Protein AF-A0A661ZU51-F1 (afdb_monomer_lite)

Secondary structure (DSSP, 8-state):
-HHHHHHHHHHHHHHHHHHHHHHHHHHHHHHHHHHHHHHHHHHHHHHSS---TTTSHHHHHHHHHHHHHHHHHHHHHHHHHHHHS-TTT-HHHHHHHHHHHHHHHHHHHHHHHIIIIIHHHS---TTS-HHHHSHHHHHHHHHHHHHHHHHHHHHHHHHHHHHHHHHHHHHHHHHHHHHHHHHHHHHHHH-

pLDDT: mean 86.97, std 11.27, range [49.44, 97.12]

Sequence (191 aa):
MKTKKNKAGLLAFELLITINMHWIWRNFIISTLLSIGVFYFIYYSETGLWPVIKDLWLEFLIVAVLVNVGGAFLFFSNLKLNKFIPWNKNMTIRFLSETISGIFIFMFLAIIFVYAYVEQIVPVDENNTFWAEYWDGAVKFVIITVVIIYIYSLVNFSVFSYNQYAYVQIEKLSIEREQVKLQFEALKSQL

Foldseek 3Di:
DVPVVVVVVVVVVVVVVVVVVVVLVVLLVVLQVVLVVLVQVLVCVVPVDGDDCVVCVVVSVVSSVLSSVLSVVLVVQLVVLCVVPNCVPDVPVSLVSSLVVSLVSSVVSVVCCCVVPVQVPDDDPPVDDPCRVCVVSVVVVSVVSSVVSNVVSVVVSVVVVVVVVVVVVVVVVVVVVVVVVVVVVVVVVVD

Structure (mmCIF, N/CA/C/O backbone):
data_AF-A0A661ZU51-F1
#
_entry.id   AF-A0A661ZU51-F1
#
loop_
_atom_site.group_PDB
_atom_site.id
_atom_site.type_symbol
_atom_site.label_atom_id
_atom_site.label_alt_id
_atom_site.label_comp_id
_atom_site.label_asym_id
_atom_site.label_entity_id
_atom_site.label_seq_id
_atom_site.pdbx_PDB_ins_code
_atom_site.Cartn_x
_atom_site.Cartn_y
_atom_site.Cartn_z
_atom_site.occupancy
_atom_site.B_iso_or_equiv
_atom_site.auth_seq_id
_atom_site.auth_comp_id
_atom_site.auth_asym_id
_atom_site.auth_atom_id
_atom_site.pdbx_PDB_model_num
ATOM 1 N N . MET A 1 1 ? -5.859 -28.982 38.933 1.00 51.22 1 MET A N 1
ATOM 2 C CA . MET A 1 1 ? -5.891 -27.523 38.647 1.00 51.22 1 MET A CA 1
ATOM 3 C C . MET A 1 1 ? -4.886 -27.053 37.575 1.00 51.22 1 MET A C 1
ATOM 5 O O . MET A 1 1 ? -5.150 -26.042 36.939 1.00 51.22 1 MET A O 1
ATOM 9 N N . LYS A 1 2 ? -3.787 -27.782 37.289 1.00 49.44 2 LYS A N 1
ATOM 10 C CA . LYS A 1 2 ? -2.787 -27.430 36.246 1.00 49.44 2 LYS A CA 1
ATOM 11 C C . LYS A 1 2 ? -3.249 -27.581 34.779 1.00 49.44 2 LYS A C 1
ATOM 13 O O . LYS A 1 2 ? -2.684 -26.942 33.903 1.00 49.44 2 LYS A O 1
ATOM 18 N N . THR A 1 3 ? -4.288 -28.367 34.493 1.00 52.94 3 THR A N 1
ATOM 19 C CA . THR A 1 3 ? -4.728 -28.686 33.116 1.00 52.94 3 THR A CA 1
ATOM 20 C C . THR A 1 3 ? -5.628 -27.623 32.467 1.00 52.94 3 THR A C 1
ATOM 22 O O . THR A 1 3 ? -5.618 -27.479 31.248 1.00 52.94 3 THR A O 1
ATOM 25 N N . LYS A 1 4 ? -6.362 -26.817 33.252 1.00 49.94 4 LYS A N 1
ATOM 26 C CA . LYS A 1 4 ? -7.249 -25.752 32.727 1.00 49.94 4 LYS A CA 1
ATOM 27 C C . LYS A 1 4 ? -6.485 -24.538 32.178 1.00 49.94 4 LYS A C 1
ATOM 29 O O . LYS A 1 4 ? -6.935 -23.924 31.218 1.00 49.94 4 LYS A O 1
ATOM 34 N N . LYS A 1 5 ? -5.313 -24.222 32.745 1.00 51.06 5 LYS A N 1
ATOM 35 C CA . LYS A 1 5 ? -4.485 -23.073 32.330 1.00 51.06 5 LYS A CA 1
ATOM 36 C C . LYS A 1 5 ? -3.851 -23.279 30.944 1.00 51.06 5 LYS A C 1
ATOM 38 O O . LYS A 1 5 ? -3.678 -22.315 30.211 1.00 51.06 5 LYS A O 1
ATOM 43 N N . ASN A 1 6 ? -3.587 -24.534 30.564 1.00 55.44 6 ASN A N 1
ATOM 44 C CA . ASN A 1 6 ? -2.970 -24.880 29.278 1.00 55.44 6 ASN A CA 1
ATOM 45 C C . ASN A 1 6 ? -3.963 -24.795 28.101 1.00 55.44 6 ASN A C 1
ATOM 47 O O . ASN A 1 6 ? -3.601 -24.349 27.019 1.00 55.44 6 ASN A O 1
ATOM 51 N N . LYS A 1 7 ? -5.243 -25.132 28.326 1.00 57.12 7 LYS A N 1
ATOM 52 C CA . LYS A 1 7 ? -6.304 -24.984 27.310 1.00 57.12 7 LYS A CA 1
ATOM 53 C C . LYS A 1 7 ? -6.638 -23.523 26.996 1.00 57.12 7 LYS A C 1
ATOM 55 O O . LYS A 1 7 ? -6.899 -23.206 25.845 1.00 57.12 7 LYS A O 1
ATOM 60 N N . ALA A 1 8 ? -6.610 -22.640 27.996 1.00 60.53 8 ALA A N 1
ATOM 61 C CA . ALA A 1 8 ? -6.867 -21.213 27.789 1.00 60.53 8 ALA A CA 1
ATOM 62 C C . ALA A 1 8 ? -5.751 -20.528 26.977 1.00 60.53 8 ALA A C 1
ATOM 64 O O . ALA A 1 8 ? -6.043 -19.701 26.121 1.00 60.53 8 ALA A O 1
ATOM 65 N N . GLY A 1 9 ? -4.487 -20.910 27.203 1.00 62.41 9 GLY A N 1
ATOM 66 C CA . GLY A 1 9 ? -3.356 -20.435 26.399 1.00 62.41 9 GLY A CA 1
ATOM 67 C C . GLY A 1 9 ? -3.398 -20.940 24.954 1.00 62.41 9 GLY A C 1
ATOM 68 O O . GLY A 1 9 ? -3.159 -20.162 24.036 1.00 62.41 9 GLY A O 1
ATOM 69 N N . LEU A 1 10 ? -3.774 -22.209 24.750 1.00 66.06 10 LEU A N 1
ATOM 70 C CA . LEU A 1 10 ? -3.924 -22.800 23.417 1.00 66.06 10 LEU A CA 1
ATOM 71 C C . LEU A 1 10 ? -5.049 -22.120 22.617 1.00 66.06 10 LEU A C 1
ATOM 73 O O . LEU A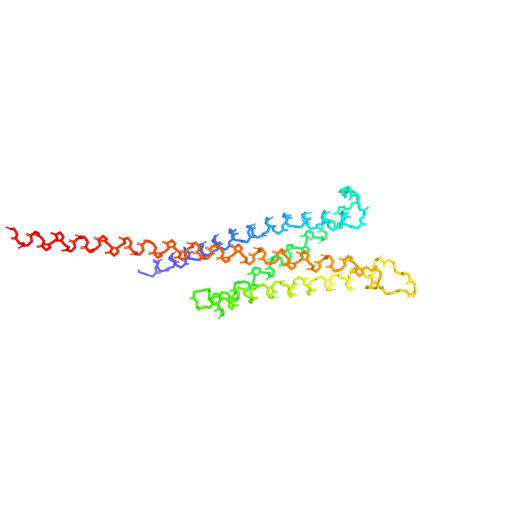 1 10 ? -4.832 -21.709 21.485 1.00 66.06 10 LEU A O 1
ATOM 77 N N . LEU A 1 11 ? -6.213 -21.907 23.243 1.00 66.25 11 LEU A N 1
ATOM 78 C CA . LEU A 1 11 ? -7.346 -21.214 22.620 1.00 66.25 11 LEU A CA 1
ATOM 79 C C . LEU A 1 11 ? -7.032 -19.750 22.294 1.00 66.25 11 LEU A C 1
ATOM 81 O O . LEU A 1 11 ? -7.409 -19.272 21.231 1.00 66.25 11 LEU A O 1
ATOM 85 N N . ALA A 1 12 ? -6.323 -19.036 23.175 1.00 58.16 12 ALA A N 1
ATOM 86 C CA . ALA A 1 12 ? -5.905 -17.659 22.913 1.00 58.16 12 ALA A CA 1
ATOM 87 C C . ALA A 1 12 ? -4.895 -17.568 21.754 1.00 58.16 12 ALA A C 1
ATOM 89 O O . ALA A 1 12 ? -4.939 -16.620 20.973 1.00 58.16 12 ALA A O 1
ATOM 90 N N . PHE A 1 13 ? -4.013 -18.562 21.621 1.00 57.34 13 PHE A N 1
ATOM 91 C CA . PHE A 1 13 ? -3.051 -18.661 20.526 1.00 57.34 13 PHE A CA 1
ATOM 92 C C . PHE A 1 13 ? -3.727 -19.007 19.189 1.00 57.34 13 PHE A C 1
ATOM 94 O O . PHE A 1 13 ? -3.460 -18.350 18.185 1.00 57.34 13 PHE A O 1
ATOM 101 N N . GLU A 1 14 ? -4.664 -19.957 19.176 1.00 50.91 14 GLU A N 1
ATOM 102 C CA . GLU A 1 14 ? -5.466 -20.303 17.992 1.00 50.91 14 GLU A CA 1
ATOM 103 C C . GLU A 1 14 ? -6.356 -19.135 17.524 1.00 50.91 14 GLU A C 1
ATOM 105 O O . GLU A 1 14 ? -6.455 -18.869 16.322 1.00 50.91 14 GLU A O 1
ATOM 110 N N . LEU A 1 15 ? -6.940 -18.373 18.458 1.00 57.06 15 LEU A N 1
ATOM 111 C CA . LEU A 1 15 ? -7.677 -17.135 18.164 1.00 57.06 15 LEU A CA 1
ATOM 112 C C . LEU A 1 15 ? -6.774 -16.039 17.581 1.00 57.06 15 LEU A C 1
ATOM 114 O O . LEU A 1 15 ? -7.148 -15.378 16.615 1.00 57.06 15 LEU A O 1
ATOM 118 N N . LEU A 1 16 ? -5.563 -15.862 18.113 1.00 55.31 16 LEU A N 1
ATOM 119 C CA . LEU A 1 16 ? -4.585 -14.915 17.564 1.00 55.31 16 LEU A CA 1
ATOM 120 C C . LEU A 1 16 ? -4.136 -15.293 16.144 1.00 55.31 16 LEU A C 1
ATOM 122 O O . LEU A 1 16 ? -3.978 -14.411 15.298 1.00 55.31 16 LEU A O 1
ATOM 126 N N . ILE A 1 17 ? -3.957 -16.588 15.869 1.00 59.28 17 ILE A N 1
ATOM 127 C CA . ILE A 1 17 ? -3.578 -17.089 14.540 1.00 59.28 17 ILE A CA 1
ATOM 128 C C . ILE A 1 17 ? -4.708 -16.873 13.534 1.00 59.28 17 ILE A C 1
ATOM 130 O O . ILE A 1 17 ? -4.470 -16.339 12.454 1.00 59.28 17 ILE A O 1
ATOM 134 N N . THR A 1 18 ? -5.938 -17.249 13.881 1.00 60.19 18 THR A N 1
ATOM 135 C CA . THR A 1 18 ? -7.095 -17.125 12.978 1.00 60.19 18 THR A CA 1
ATOM 136 C C . THR A 1 18 ? -7.421 -15.670 12.647 1.00 60.19 18 THR A C 1
ATOM 138 O O . THR A 1 18 ? -7.660 -15.351 11.480 1.00 60.19 18 THR A O 1
ATOM 141 N N . ILE A 1 19 ? -7.336 -14.766 13.631 1.00 61.41 19 ILE A N 1
ATOM 142 C CA . ILE A 1 19 ? -7.516 -13.327 13.405 1.00 61.41 19 ILE A CA 1
ATOM 143 C C . ILE A 1 19 ? -6.419 -12.798 12.475 1.00 61.41 19 ILE A C 1
ATOM 145 O O . ILE A 1 19 ? -6.738 -12.158 11.477 1.00 61.41 19 ILE A O 1
ATOM 149 N N . ASN A 1 20 ? -5.142 -13.111 12.715 1.00 64.44 20 ASN A N 1
ATOM 150 C CA . ASN A 1 20 ? -4.063 -12.656 11.829 1.00 64.44 20 ASN A CA 1
ATOM 151 C C . ASN A 1 20 ? -4.169 -13.235 10.412 1.00 64.44 20 ASN A C 1
ATOM 153 O O . ASN A 1 20 ? -3.894 -12.530 9.440 1.00 64.44 20 ASN A O 1
ATOM 157 N N . MET A 1 21 ? -4.605 -14.488 10.273 1.00 71.06 21 MET A N 1
ATOM 158 C CA . MET A 1 21 ? -4.686 -15.152 8.975 1.00 71.06 21 MET A CA 1
ATOM 159 C C . MET A 1 21 ? -5.733 -14.500 8.064 1.00 71.06 21 MET A C 1
ATOM 161 O O . MET A 1 21 ? -5.456 -14.280 6.887 1.00 71.06 21 MET A O 1
ATOM 165 N N . HIS A 1 22 ? -6.889 -14.092 8.598 1.00 75.69 22 HIS A N 1
ATOM 166 C CA . HIS A 1 22 ? -7.898 -13.371 7.813 1.00 75.69 22 HIS A CA 1
ATOM 167 C C . HIS A 1 22 ? -7.375 -12.029 7.265 1.00 75.69 22 HIS A C 1
ATOM 169 O O . HIS A 1 22 ? -7.629 -11.688 6.108 1.00 75.69 22 HIS A O 1
ATOM 175 N N . TRP A 1 23 ? -6.599 -11.283 8.059 1.00 73.75 23 TRP A N 1
ATOM 176 C CA . TRP A 1 23 ? -6.020 -10.003 7.629 1.00 73.75 23 TRP A CA 1
ATOM 177 C C . TRP A 1 23 ? -4.938 -10.173 6.558 1.00 73.75 23 TRP A C 1
ATOM 179 O O . TRP A 1 23 ? -4.888 -9.379 5.618 1.00 73.75 23 TRP A O 1
ATOM 189 N N . ILE A 1 24 ? -4.121 -11.226 6.654 1.00 79.06 24 ILE A N 1
ATOM 190 C CA . ILE A 1 24 ? -3.111 -11.557 5.638 1.00 79.06 24 ILE A CA 1
ATOM 191 C C . ILE A 1 24 ? -3.785 -11.893 4.304 1.00 79.06 24 ILE A C 1
ATOM 193 O O . ILE A 1 24 ? -3.432 -11.308 3.281 1.00 79.06 24 ILE A O 1
ATOM 197 N N . TRP A 1 25 ? -4.798 -12.768 4.311 1.00 82.50 25 TRP A N 1
ATOM 198 C CA . TRP A 1 25 ? -5.539 -13.128 3.097 1.00 82.50 25 TRP A CA 1
ATOM 199 C C . TRP A 1 25 ? -6.225 -11.924 2.457 1.00 82.50 25 TRP A C 1
ATOM 201 O O . TRP A 1 25 ? -6.157 -11.750 1.241 1.00 82.50 25 TRP A O 1
ATOM 211 N N . ARG A 1 26 ? -6.835 -11.050 3.265 1.00 83.12 26 ARG A N 1
ATOM 212 C CA . ARG A 1 26 ? -7.459 -9.827 2.754 1.00 83.12 26 ARG A CA 1
ATOM 213 C C . ARG A 1 26 ? -6.438 -8.918 2.067 1.00 83.12 26 ARG A C 1
ATOM 215 O O . ARG A 1 26 ? -6.704 -8.434 0.971 1.00 83.12 26 ARG A O 1
ATOM 222 N N . ASN A 1 27 ? -5.268 -8.720 2.675 1.00 85.88 27 ASN A N 1
ATOM 223 C CA . ASN A 1 27 ? -4.203 -7.905 2.086 1.00 85.88 27 ASN A CA 1
ATOM 224 C C . ASN A 1 27 ? -3.648 -8.517 0.799 1.00 85.88 27 ASN A C 1
ATOM 226 O O . ASN A 1 27 ? -3.411 -7.781 -0.154 1.00 85.88 27 ASN A O 1
ATOM 230 N N . PHE A 1 28 ? -3.484 -9.838 0.746 1.00 88.62 28 PHE A N 1
ATOM 231 C CA . PHE A 1 28 ? -3.033 -10.539 -0.456 1.00 88.62 28 PHE A CA 1
ATOM 232 C C . PHE A 1 28 ? -4.018 -10.373 -1.624 1.00 88.62 28 PHE A C 1
ATOM 234 O O . PHE A 1 28 ? -3.623 -10.027 -2.736 1.00 88.62 28 PHE A O 1
ATOM 241 N N . ILE A 1 29 ? -5.321 -10.532 -1.365 1.00 89.75 29 ILE A N 1
ATOM 242 C CA . ILE A 1 29 ? -6.367 -10.347 -2.383 1.00 89.75 29 ILE A CA 1
ATOM 243 C C . ILE A 1 29 ? -6.387 -8.897 -2.884 1.00 89.75 29 ILE A C 1
ATOM 245 O O . ILE A 1 29 ? -6.375 -8.668 -4.092 1.00 89.75 29 ILE A O 1
ATOM 249 N N . ILE A 1 30 ? -6.371 -7.916 -1.974 1.00 88.44 30 ILE A N 1
ATOM 250 C CA . ILE A 1 30 ? -6.369 -6.490 -2.337 1.00 88.44 30 ILE A CA 1
ATOM 251 C C . ILE A 1 30 ? -5.113 -6.134 -3.140 1.00 88.44 30 ILE A C 1
ATOM 253 O O . ILE A 1 30 ? -5.216 -5.476 -4.170 1.00 88.44 30 ILE A O 1
ATOM 257 N N . SER A 1 31 ? -3.938 -6.596 -2.707 1.00 91.50 31 SER A N 1
ATOM 258 C CA . SER A 1 31 ? -2.666 -6.331 -3.396 1.00 91.50 31 SER A CA 1
ATOM 259 C C . SER A 1 31 ? -2.655 -6.949 -4.792 1.00 91.50 31 SER A C 1
ATOM 261 O O . SER A 1 31 ? -2.222 -6.314 -5.748 1.00 91.50 31 SER A O 1
ATOM 263 N N . THR A 1 32 ? -3.211 -8.151 -4.941 1.00 92.81 32 THR A N 1
ATOM 264 C CA . THR A 1 32 ? -3.344 -8.801 -6.248 1.00 92.81 32 THR A CA 1
ATOM 265 C C . THR A 1 32 ? -4.288 -8.024 -7.170 1.00 92.81 32 THR A C 1
ATOM 267 O O . THR A 1 32 ? -3.937 -7.764 -8.318 1.00 92.81 32 THR A O 1
ATOM 270 N N . LEU A 1 33 ? -5.444 -7.569 -6.678 1.00 92.88 33 LEU A N 1
ATOM 271 C CA . LEU A 1 33 ? -6.354 -6.720 -7.461 1.00 92.88 33 LEU A CA 1
ATOM 272 C C . LEU A 1 33 ? -5.709 -5.386 -7.861 1.00 92.88 33 LEU A C 1
ATOM 274 O O . LEU A 1 33 ? -5.845 -4.953 -9.004 1.00 92.88 33 LEU A O 1
ATOM 278 N N . LEU A 1 34 ? -4.963 -4.759 -6.947 1.00 91.19 34 LEU A N 1
ATOM 279 C CA . LEU A 1 34 ? -4.212 -3.540 -7.240 1.00 91.19 34 LEU A CA 1
ATOM 280 C C . LEU A 1 34 ? -3.129 -3.783 -8.289 1.00 91.19 34 LEU A C 1
ATOM 282 O O . LEU A 1 34 ? -2.948 -2.940 -9.159 1.00 91.19 34 LEU A O 1
ATOM 286 N N . SER A 1 35 ? -2.454 -4.934 -8.256 1.00 92.62 35 SER A N 1
ATOM 287 C CA . SER A 1 35 ? -1.428 -5.268 -9.248 1.00 92.62 35 SER A CA 1
ATOM 288 C C . SER A 1 35 ? -1.988 -5.306 -10.671 1.00 92.62 35 SER A C 1
ATOM 290 O O . SER A 1 35 ? -1.379 -4.745 -11.578 1.00 92.62 35 SER A O 1
ATOM 292 N N . ILE A 1 36 ? -3.197 -5.854 -10.848 1.00 92.94 36 ILE A N 1
ATOM 293 C CA . ILE A 1 36 ? -3.919 -5.832 -12.124 1.00 92.94 36 ILE A CA 1
ATOM 294 C C . ILE A 1 36 ? -4.202 -4.389 -12.543 1.00 92.94 36 ILE A C 1
ATOM 296 O O . ILE A 1 36 ? -3.862 -4.002 -13.657 1.00 92.94 36 ILE A O 1
ATOM 300 N N . GLY A 1 37 ? -4.769 -3.574 -11.648 1.00 91.62 37 GLY A N 1
ATOM 301 C CA . GLY A 1 37 ? -5.079 -2.175 -11.949 1.00 91.62 37 GLY A CA 1
ATOM 302 C C . GLY A 1 37 ? -3.846 -1.358 -12.344 1.00 91.62 37 GLY A C 1
ATOM 303 O O . GLY A 1 37 ? -3.871 -0.662 -13.355 1.00 91.62 37 GLY A O 1
ATOM 304 N N . VAL A 1 38 ? -2.756 -1.481 -11.584 1.00 90.50 38 VAL A N 1
ATOM 305 C CA . VAL A 1 38 ? -1.495 -0.766 -11.830 1.00 90.50 38 VAL A CA 1
ATOM 306 C C . VAL A 1 38 ? -0.861 -1.204 -13.147 1.00 90.50 38 VAL A C 1
ATOM 308 O O . VAL A 1 38 ? -0.477 -0.348 -13.939 1.00 90.50 38 VAL A O 1
ATOM 311 N N . PHE A 1 39 ? -0.791 -2.513 -13.409 1.00 92.50 39 PHE A N 1
ATOM 312 C CA . PHE A 1 39 ? -0.220 -3.043 -14.648 1.00 92.50 39 PHE A CA 1
ATOM 313 C C . PHE A 1 39 ? -0.964 -2.518 -15.879 1.00 92.50 39 PHE A C 1
ATOM 315 O O . PHE A 1 39 ? -0.350 -1.962 -16.787 1.00 92.50 39 PHE A O 1
ATOM 322 N N . TYR A 1 40 ? -2.294 -2.634 -15.880 1.00 92.44 40 TYR A N 1
ATOM 323 C CA . TYR A 1 40 ? -3.122 -2.162 -16.988 1.00 92.44 40 TYR A CA 1
ATOM 324 C C . TYR A 1 40 ? -3.025 -0.649 -17.174 1.00 92.44 40 TYR A C 1
ATOM 326 O O . TYR A 1 40 ? -2.906 -0.183 -18.304 1.00 92.44 40 TYR A O 1
ATOM 334 N N . PHE A 1 41 ? -3.055 0.113 -16.078 1.00 91.19 41 PHE A N 1
ATOM 335 C CA . PHE A 1 41 ? -2.977 1.568 -16.134 1.00 91.19 41 PHE A CA 1
ATOM 336 C C . PHE A 1 41 ? -1.654 2.045 -16.735 1.00 91.19 41 PHE A C 1
ATOM 338 O O . PHE A 1 41 ? -1.667 2.857 -17.656 1.00 91.19 41 PHE A O 1
ATOM 345 N N . ILE A 1 42 ? -0.524 1.529 -16.245 1.00 89.25 42 ILE A N 1
ATOM 346 C CA . ILE A 1 42 ? 0.799 1.946 -16.724 1.00 89.25 42 ILE A CA 1
ATOM 347 C C . ILE A 1 42 ? 0.990 1.526 -18.179 1.00 89.25 42 ILE A C 1
ATOM 349 O O . ILE A 1 42 ? 1.371 2.353 -19.000 1.00 89.25 42 ILE A O 1
ATOM 353 N N . TYR A 1 43 ? 0.656 0.279 -18.525 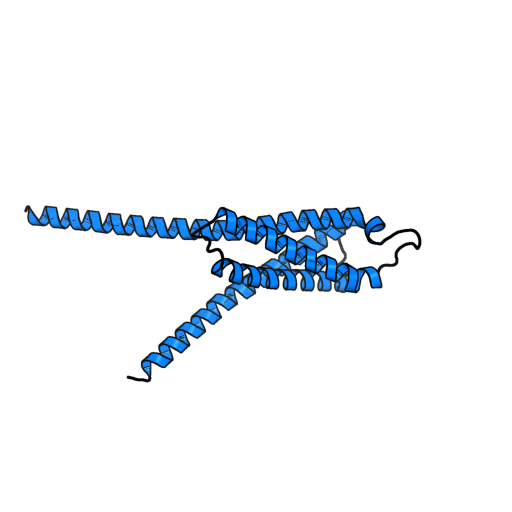1.00 90.94 43 TYR A N 1
ATOM 354 C CA . TYR A 1 43 ? 0.816 -0.208 -19.893 1.00 90.94 43 TYR A CA 1
ATOM 355 C C . TYR A 1 43 ? 0.001 0.614 -20.898 1.00 90.94 43 TYR A C 1
ATOM 357 O O . TYR A 1 43 ? 0.524 1.045 -21.928 1.00 90.94 43 TYR A O 1
ATOM 365 N N . TYR A 1 44 ? -1.270 0.875 -20.583 1.00 90.88 44 TYR A N 1
ATOM 366 C CA . TYR A 1 44 ? -2.140 1.689 -21.428 1.00 90.88 44 TYR A CA 1
ATOM 367 C C . TYR A 1 44 ? -1.654 3.140 -21.512 1.00 90.88 44 TYR A C 1
ATOM 369 O O . TYR A 1 44 ? -1.715 3.752 -22.574 1.00 90.88 44 TYR A O 1
ATOM 377 N N . SER A 1 45 ? -1.138 3.688 -20.409 1.00 88.88 45 SER A N 1
ATOM 378 C CA . SER A 1 45 ? -0.632 5.059 -20.361 1.00 88.88 45 SER A CA 1
ATOM 379 C C . SER A 1 45 ? 0.639 5.287 -21.186 1.00 88.88 45 SER A C 1
ATOM 381 O O . SER A 1 45 ? 0.905 6.438 -21.534 1.00 88.88 45 SER A O 1
ATOM 383 N N . GLU A 1 46 ? 1.430 4.247 -21.451 1.00 86.12 46 GLU A N 1
ATOM 384 C CA . GLU A 1 46 ? 2.653 4.339 -22.262 1.00 86.12 46 GLU A CA 1
ATOM 385 C C . GLU A 1 46 ? 2.405 3.964 -23.726 1.00 86.12 46 GLU A C 1
ATOM 387 O O . GLU A 1 46 ? 2.896 4.623 -24.637 1.00 86.12 46 GLU A O 1
ATOM 392 N N . THR A 1 47 ? 1.611 2.920 -23.976 1.00 87.69 47 THR A N 1
ATOM 393 C CA . THR A 1 47 ? 1.426 2.378 -25.335 1.00 87.69 47 THR A CA 1
ATOM 394 C C . THR A 1 47 ? 0.169 2.887 -26.039 1.00 87.69 47 THR A C 1
ATOM 396 O O . THR A 1 47 ? 0.044 2.743 -27.254 1.00 87.69 47 THR A O 1
ATOM 399 N N . GLY A 1 48 ? -0.798 3.434 -25.295 1.00 89.06 48 GLY A N 1
ATOM 400 C CA . GLY A 1 48 ? -2.135 3.758 -25.802 1.00 89.06 48 GLY A CA 1
ATOM 401 C C . GLY A 1 48 ? -2.987 2.532 -26.163 1.00 89.06 48 GLY A C 1
ATOM 402 O O . GLY A 1 48 ? -4.093 2.687 -26.682 1.00 89.06 48 GLY A O 1
ATOM 403 N N . LEU A 1 49 ? -2.493 1.316 -25.904 1.00 91.25 49 LEU A N 1
ATOM 404 C CA . LEU A 1 49 ? -3.137 0.051 -26.249 1.00 91.25 49 LEU A CA 1
ATOM 405 C C . LEU A 1 49 ? -3.412 -0.782 -24.996 1.00 91.25 49 LEU A C 1
ATOM 407 O O . LEU A 1 49 ? -2.766 -0.646 -23.958 1.00 91.25 49 LEU A O 1
ATOM 411 N N . TRP A 1 50 ? -4.399 -1.671 -25.091 1.00 88.38 50 TRP A N 1
ATOM 412 C CA . TRP A 1 50 ? -4.688 -2.621 -24.020 1.00 88.38 50 TRP A CA 1
ATOM 413 C C . TRP A 1 50 ? -3.678 -3.777 -24.044 1.00 88.38 50 TRP A C 1
ATOM 415 O O . TRP A 1 50 ? -3.405 -4.308 -25.124 1.00 88.38 50 TRP A O 1
ATOM 425 N N . PRO A 1 51 ? -3.149 -4.209 -22.884 1.00 88.56 51 PRO A N 1
ATOM 426 C CA . PRO A 1 51 ? -2.176 -5.291 -22.838 1.00 88.56 51 PRO A CA 1
ATOM 427 C C . PRO A 1 51 ? -2.819 -6.625 -23.228 1.00 88.56 51 PRO A C 1
ATOM 429 O O . PRO A 1 51 ? -3.829 -7.046 -22.657 1.00 88.56 51 PRO A O 1
ATOM 432 N N . VAL A 1 52 ? -2.195 -7.336 -24.167 1.00 90.00 52 VAL A N 1
ATOM 433 C CA . VAL A 1 52 ? -2.557 -8.717 -24.496 1.00 90.00 52 VAL A CA 1
ATOM 434 C C . VAL A 1 52 ? -1.810 -9.643 -23.537 1.00 90.00 52 VAL A C 1
ATOM 436 O O . VAL A 1 52 ? -0.621 -9.894 -23.693 1.00 90.00 52 VAL A O 1
ATOM 439 N N . ILE A 1 53 ? -2.515 -10.168 -22.527 1.00 81.62 53 ILE A N 1
ATOM 440 C CA . ILE A 1 53 ? -1.913 -10.949 -21.422 1.00 81.62 53 ILE A CA 1
ATOM 441 C C . ILE A 1 53 ? -1.069 -12.134 -21.916 1.00 81.62 53 ILE A C 1
ATOM 443 O O . ILE A 1 53 ? -0.099 -12.502 -21.262 1.00 81.62 53 ILE A O 1
ATOM 447 N N . LYS A 1 54 ? -1.421 -12.740 -23.058 1.00 85.50 54 LYS A N 1
ATOM 448 C CA . LYS A 1 54 ? -0.676 -13.883 -23.611 1.00 85.50 54 LYS A CA 1
ATOM 449 C C . LYS A 1 54 ? 0.781 -13.543 -23.914 1.00 85.50 54 LYS A C 1
ATOM 451 O O . LYS A 1 54 ? 1.642 -14.387 -23.685 1.00 85.50 54 LYS A O 1
ATOM 456 N N . ASP A 1 55 ? 1.030 -12.326 -24.378 1.00 88.06 55 ASP A N 1
ATOM 457 C CA . ASP A 1 55 ? 2.356 -11.893 -24.808 1.00 88.06 55 ASP A CA 1
ATOM 458 C C . ASP A 1 55 ? 3.158 -11.306 -23.639 1.00 88.06 55 ASP A C 1
ATOM 460 O O . ASP A 1 55 ? 4.381 -11.309 -23.679 1.00 88.06 55 ASP A O 1
ATOM 464 N N . LEU A 1 56 ? 2.467 -10.865 -22.577 1.00 88.75 56 LEU A N 1
ATOM 465 C CA . LEU A 1 56 ? 3.036 -10.120 -21.445 1.00 88.75 56 LEU A CA 1
ATOM 466 C C . LEU A 1 56 ? 2.841 -10.819 -20.085 1.00 88.75 56 LEU A C 1
ATOM 468 O O . LEU A 1 56 ? 2.708 -10.181 -19.033 1.00 88.75 56 LEU A O 1
ATOM 472 N N . TRP A 1 57 ? 2.705 -12.147 -20.091 1.00 91.00 57 TRP A N 1
ATOM 473 C CA . TRP A 1 57 ? 2.347 -12.901 -18.886 1.00 91.00 57 TRP A CA 1
ATOM 474 C C . TRP A 1 57 ? 3.446 -12.844 -17.815 1.00 91.00 57 TRP A C 1
ATOM 476 O O . TRP A 1 57 ? 3.141 -12.882 -16.621 1.00 91.00 57 TRP A O 1
ATOM 486 N N . LEU A 1 58 ? 4.711 -12.751 -18.234 1.00 89.94 58 LEU A N 1
ATOM 487 C CA . LEU A 1 58 ? 5.867 -12.757 -17.344 1.00 89.94 58 LEU A CA 1
ATOM 488 C C . LEU A 1 58 ? 6.004 -11.402 -16.639 1.00 89.94 58 LEU A C 1
ATOM 490 O O . LEU A 1 58 ? 6.165 -11.357 -15.421 1.00 89.94 58 LEU A O 1
ATOM 494 N N . GLU A 1 59 ? 5.848 -10.304 -17.373 1.00 88.88 59 GLU A N 1
ATOM 495 C CA . GLU A 1 59 ? 5.829 -8.932 -16.862 1.00 88.88 59 GLU A CA 1
ATOM 496 C C . GLU A 1 59 ? 4.684 -8.749 -15.868 1.00 88.88 59 GLU A C 1
ATOM 498 O O . GLU A 1 59 ? 4.882 -8.227 -14.768 1.00 88.88 59 GLU A O 1
ATOM 503 N N . PHE A 1 60 ? 3.496 -9.249 -16.217 1.00 91.12 60 PHE A N 1
ATOM 504 C CA . PHE A 1 60 ? 2.350 -9.244 -15.318 1.00 91.12 60 PHE A CA 1
ATOM 505 C C . PHE A 1 60 ? 2.636 -10.020 -14.024 1.00 91.12 60 PHE A C 1
ATOM 507 O O . PHE A 1 60 ? 2.349 -9.526 -12.931 1.00 91.12 60 PHE A O 1
ATOM 514 N N . LEU A 1 61 ? 3.235 -11.213 -14.123 1.00 92.69 61 LEU A N 1
ATOM 515 C CA . LEU A 1 61 ? 3.586 -12.029 -12.959 1.00 92.69 61 LEU A CA 1
ATOM 516 C C . LEU A 1 61 ? 4.592 -11.309 -12.056 1.00 92.69 61 LEU A C 1
ATOM 518 O O . LEU A 1 61 ? 4.411 -11.290 -10.838 1.00 92.69 61 LEU A O 1
ATOM 522 N N . ILE A 1 62 ? 5.615 -10.678 -12.634 1.00 91.19 62 ILE A N 1
ATOM 523 C CA . ILE A 1 62 ? 6.604 -9.900 -11.883 1.00 91.19 62 ILE A CA 1
ATOM 524 C C . ILE A 1 62 ? 5.930 -8.754 -11.123 1.00 91.19 62 ILE A C 1
ATOM 526 O O . ILE A 1 62 ? 6.157 -8.604 -9.921 1.00 91.19 62 ILE A O 1
ATOM 530 N N . VAL A 1 63 ? 5.061 -7.981 -11.783 1.00 91.56 63 VAL A N 1
ATOM 531 C CA . VAL A 1 63 ? 4.323 -6.887 -11.132 1.00 91.56 63 VAL A CA 1
ATOM 532 C C . VAL A 1 63 ? 3.428 -7.420 -10.015 1.00 91.56 63 VAL A C 1
ATOM 534 O O . VAL A 1 63 ? 3.421 -6.866 -8.914 1.00 91.56 63 VAL A O 1
ATOM 537 N N . ALA A 1 64 ? 2.725 -8.530 -10.244 1.00 93.62 64 ALA A N 1
ATOM 538 C CA . ALA A 1 64 ? 1.896 -9.166 -9.227 1.00 93.62 64 ALA A CA 1
ATOM 539 C C . ALA A 1 64 ? 2.712 -9.593 -7.997 1.00 93.62 64 ALA A C 1
ATOM 541 O O . ALA A 1 64 ? 2.288 -9.350 -6.863 1.00 93.62 64 ALA A O 1
ATOM 542 N N . VAL A 1 65 ? 3.894 -10.181 -8.197 1.00 93.69 65 VAL A N 1
ATOM 543 C CA . VAL A 1 65 ? 4.797 -10.562 -7.102 1.00 93.69 65 VAL A CA 1
ATOM 544 C C . VAL A 1 65 ? 5.301 -9.326 -6.359 1.00 93.69 65 VAL A C 1
ATOM 546 O O . VAL A 1 65 ? 5.193 -9.281 -5.135 1.00 93.69 65 VAL A O 1
ATOM 549 N N . LEU A 1 66 ? 5.784 -8.301 -7.065 1.00 92.88 66 LEU A N 1
ATOM 550 C CA . LEU A 1 66 ? 6.304 -7.072 -6.453 1.00 92.88 66 LEU A CA 1
ATOM 551 C C . LEU A 1 66 ? 5.255 -6.358 -5.602 1.00 92.88 66 LEU A C 1
ATOM 553 O O . LEU A 1 66 ? 5.536 -5.981 -4.464 1.00 92.88 66 LEU A O 1
ATOM 557 N N . VAL A 1 67 ? 4.035 -6.208 -6.120 1.00 94.38 67 VAL A N 1
ATOM 558 C CA . VAL A 1 67 ? 2.947 -5.543 -5.395 1.00 94.38 67 VAL A CA 1
ATOM 559 C C . VAL A 1 67 ? 2.534 -6.355 -4.168 1.00 94.38 67 VAL A C 1
ATOM 561 O O . VAL A 1 67 ? 2.305 -5.774 -3.109 1.00 94.38 67 VAL A O 1
ATOM 564 N N . ASN A 1 68 ? 2.497 -7.688 -4.252 1.00 94.75 68 ASN A N 1
ATOM 565 C CA . ASN A 1 68 ? 2.206 -8.535 -3.092 1.00 94.75 68 ASN A CA 1
ATOM 566 C C . ASN A 1 68 ? 3.319 -8.497 -2.035 1.00 94.75 68 ASN A C 1
ATOM 568 O O . ASN A 1 68 ? 3.026 -8.427 -0.841 1.00 94.75 68 ASN A O 1
ATOM 572 N N . VAL A 1 69 ? 4.588 -8.486 -2.451 1.00 94.75 69 VAL A N 1
ATOM 573 C CA . VAL A 1 69 ? 5.732 -8.304 -1.547 1.00 94.75 69 VAL A CA 1
ATOM 574 C C . VAL A 1 69 ? 5.650 -6.936 -0.862 1.00 94.75 69 VAL A C 1
ATOM 576 O O . VAL A 1 69 ? 5.753 -6.857 0.363 1.00 94.75 69 VAL A O 1
ATOM 579 N N . GLY A 1 70 ? 5.372 -5.869 -1.616 1.00 94.25 70 GLY A N 1
ATOM 580 C CA . GLY A 1 70 ? 5.139 -4.529 -1.073 1.00 94.25 70 GLY A CA 1
ATOM 581 C C . GLY A 1 70 ? 3.962 -4.475 -0.098 1.00 94.25 70 GLY A C 1
ATOM 582 O O . GLY A 1 70 ? 4.086 -3.913 0.991 1.00 94.25 70 GLY A O 1
ATOM 583 N N . GLY A 1 71 ? 2.849 -5.134 -0.427 1.00 93.38 71 GLY A N 1
ATOM 584 C CA . GLY A 1 71 ? 1.683 -5.276 0.446 1.00 93.38 71 GLY A CA 1
ATOM 585 C C . GLY A 1 71 ? 1.995 -6.020 1.749 1.00 93.38 71 GLY A C 1
ATOM 586 O O . GLY A 1 71 ? 1.550 -5.612 2.825 1.00 93.38 71 GLY A O 1
ATOM 587 N N . ALA A 1 72 ? 2.823 -7.065 1.692 1.00 92.69 72 ALA A N 1
ATOM 588 C CA . ALA A 1 72 ? 3.294 -7.768 2.882 1.00 92.69 72 ALA A CA 1
ATOM 589 C C . ALA A 1 72 ? 4.176 -6.863 3.759 1.00 92.69 72 ALA A C 1
ATOM 591 O O . ALA A 1 72 ? 3.959 -6.775 4.971 1.00 92.69 72 ALA A O 1
ATOM 592 N N . PHE A 1 73 ? 5.127 -6.132 3.167 1.00 94.25 73 PHE A N 1
ATOM 593 C CA . PHE A 1 73 ? 5.947 -5.163 3.902 1.00 94.25 73 PHE A CA 1
ATOM 594 C C . PHE A 1 73 ? 5.107 -4.054 4.540 1.00 94.25 73 PHE A C 1
ATOM 596 O O . PHE A 1 73 ? 5.331 -3.719 5.706 1.00 94.25 73 PHE A O 1
ATOM 603 N N . LEU A 1 74 ? 4.104 -3.533 3.828 1.00 92.38 74 LEU A N 1
ATOM 604 C CA . LEU A 1 74 ? 3.130 -2.586 4.373 1.00 92.38 74 LEU A CA 1
ATOM 605 C C . LEU A 1 74 ? 2.396 -3.151 5.584 1.00 92.38 74 LEU A C 1
ATOM 607 O O . LEU A 1 74 ? 2.275 -2.468 6.601 1.00 92.38 74 LEU A O 1
ATOM 611 N N . PHE A 1 75 ? 1.926 -4.395 5.502 1.00 90.62 75 PHE A N 1
ATOM 612 C CA . PHE A 1 75 ? 1.246 -5.050 6.613 1.00 90.62 75 PHE A CA 1
ATOM 613 C C . PHE A 1 75 ? 2.149 -5.145 7.848 1.00 90.62 75 PHE A C 1
ATOM 615 O O . PHE A 1 75 ? 1.756 -4.726 8.940 1.00 90.62 75 PHE A O 1
ATOM 622 N N . PHE A 1 76 ? 3.386 -5.620 7.685 1.00 90.81 76 PHE A N 1
ATOM 623 C CA . PHE A 1 76 ? 4.343 -5.689 8.791 1.00 90.81 76 PHE A CA 1
ATOM 624 C C . PHE A 1 76 ? 4.718 -4.306 9.335 1.00 90.81 76 PHE A C 1
ATOM 626 O O . PHE A 1 76 ? 4.867 -4.145 10.550 1.00 90.81 76 PHE A O 1
ATOM 633 N N . SER A 1 77 ? 4.841 -3.300 8.465 1.00 92.62 77 SER A N 1
ATOM 634 C CA . SER A 1 77 ? 5.046 -1.906 8.866 1.00 92.62 77 SER A CA 1
ATOM 635 C C . SER A 1 77 ? 3.878 -1.411 9.720 1.00 92.62 77 SER A C 1
ATOM 637 O O . SER A 1 77 ? 4.091 -0.888 10.811 1.00 92.62 77 SER A O 1
ATOM 639 N N . ASN A 1 78 ? 2.638 -1.674 9.300 1.00 90.19 78 ASN A N 1
ATOM 640 C CA . ASN A 1 78 ? 1.437 -1.276 10.028 1.00 90.19 78 ASN A CA 1
ATOM 641 C C . ASN A 1 78 ? 1.364 -1.934 11.417 1.00 90.19 78 ASN A C 1
ATOM 643 O O . ASN A 1 78 ? 1.092 -1.252 12.404 1.00 90.19 78 ASN A O 1
ATOM 647 N N . LEU A 1 79 ? 1.700 -3.227 11.529 1.00 88.75 79 LEU A N 1
ATOM 648 C CA . LEU A 1 79 ? 1.792 -3.916 12.822 1.00 88.75 79 LEU A CA 1
ATOM 649 C C . LEU A 1 79 ? 2.813 -3.256 13.759 1.00 88.75 79 LEU A C 1
ATOM 651 O O . LEU A 1 79 ? 2.526 -3.050 14.941 1.00 88.75 79 LEU A O 1
ATOM 655 N N . LYS A 1 80 ? 3.991 -2.886 13.240 1.00 91.81 80 LYS A N 1
ATOM 656 C CA . LYS A 1 80 ? 5.004 -2.153 14.015 1.00 91.81 80 LYS A CA 1
ATOM 657 C C . LYS A 1 80 ? 4.490 -0.771 14.416 1.00 91.81 80 LYS A C 1
ATOM 659 O O . LYS A 1 80 ? 4.570 -0.414 15.591 1.00 91.81 80 LYS A O 1
ATOM 664 N N . LEU A 1 81 ? 3.915 -0.019 13.480 1.00 89.88 81 LEU A N 1
ATOM 665 C CA . LEU A 1 81 ? 3.368 1.311 13.737 1.00 89.88 81 LEU A CA 1
ATOM 666 C C . LEU A 1 81 ? 2.238 1.279 14.770 1.00 89.88 81 LEU A C 1
ATOM 668 O O . LEU A 1 81 ? 2.200 2.153 15.623 1.00 89.88 81 LEU A O 1
ATOM 672 N N . ASN A 1 82 ? 1.384 0.254 14.788 1.00 88.12 82 ASN A N 1
ATOM 673 C CA . ASN A 1 82 ? 0.343 0.110 15.814 1.00 88.12 82 ASN A CA 1
ATOM 674 C C . ASN A 1 82 ? 0.918 -0.046 17.229 1.00 88.12 82 ASN A C 1
ATOM 676 O O . ASN A 1 82 ? 0.280 0.373 18.194 1.00 88.12 82 ASN A O 1
ATOM 680 N N . LYS A 1 83 ? 2.125 -0.612 17.365 1.00 87.81 83 LYS A N 1
ATOM 681 C CA . LYS A 1 83 ? 2.823 -0.723 18.652 1.00 87.81 83 LYS A CA 1
ATOM 682 C C . LYS A 1 83 ? 3.478 0.596 19.073 1.00 87.81 83 LYS A C 1
ATOM 684 O O . LYS A 1 83 ? 3.436 0.934 20.253 1.00 87.81 83 LYS A O 1
ATOM 689 N N . PHE A 1 84 ? 4.091 1.323 18.135 1.00 90.38 84 PHE A N 1
ATOM 690 C CA . PHE A 1 84 ? 4.833 2.559 18.430 1.00 90.38 84 PHE A CA 1
ATOM 691 C C . PHE A 1 84 ? 3.946 3.806 18.493 1.00 90.38 84 PHE A C 1
ATOM 693 O O . PHE A 1 84 ? 4.123 4.649 19.368 1.00 90.38 84 PHE A O 1
ATOM 700 N N . ILE A 1 85 ? 2.987 3.920 17.577 1.00 90.38 85 ILE A N 1
ATOM 701 C CA . ILE A 1 85 ? 2.099 5.070 17.412 1.00 90.38 85 ILE A CA 1
ATOM 702 C C . ILE A 1 85 ? 0.654 4.547 17.327 1.00 90.38 85 ILE A C 1
ATOM 704 O O . ILE A 1 85 ? 0.092 4.392 16.245 1.00 90.38 85 ILE A O 1
ATOM 708 N N . PRO A 1 86 ? 0.019 4.226 18.463 1.00 89.06 86 PRO A N 1
ATOM 709 C CA . PRO A 1 86 ? -1.363 3.769 18.464 1.00 89.06 86 PRO A CA 1
ATOM 710 C C . PRO A 1 86 ? -2.318 4.840 17.916 1.00 89.06 86 PRO A C 1
ATOM 712 O O . PRO A 1 86 ? -2.202 6.023 18.249 1.00 89.06 86 PRO A O 1
ATOM 715 N N . TRP A 1 87 ? -3.308 4.413 17.129 1.00 87.88 87 TRP A N 1
ATOM 716 C CA . TRP A 1 87 ? -4.309 5.297 16.519 1.00 87.88 87 TRP A CA 1
ATOM 717 C C . TRP A 1 87 ? -5.097 6.148 17.528 1.00 87.88 87 TRP A C 1
ATOM 719 O O . TRP A 1 87 ? -5.462 7.279 17.221 1.00 87.88 87 TRP A O 1
ATOM 729 N N . ASN A 1 88 ? -5.326 5.632 18.739 1.00 86.25 88 ASN A N 1
ATOM 730 C CA . ASN A 1 88 ? -6.081 6.318 19.792 1.00 86.25 88 ASN A CA 1
ATOM 731 C C . ASN A 1 88 ? -5.326 7.479 20.458 1.00 86.25 88 ASN A C 1
ATOM 733 O O . ASN A 1 88 ? -5.960 8.304 21.105 1.00 86.25 88 ASN A O 1
ATOM 737 N N . LYS A 1 89 ? -3.993 7.541 20.331 1.00 87.62 89 LYS A N 1
ATOM 738 C CA . LYS A 1 89 ? -3.187 8.607 20.941 1.00 87.62 89 LYS A CA 1
ATOM 739 C C . LYS A 1 89 ? -2.979 9.775 19.988 1.00 87.62 89 LYS A C 1
ATOM 741 O O . LYS A 1 89 ? -3.255 10.907 20.351 1.00 87.62 89 LYS A O 1
ATOM 746 N N . ASN A 1 90 ? -2.486 9.494 18.781 1.00 89.06 90 ASN A N 1
ATOM 747 C CA . ASN A 1 90 ? -2.075 10.518 17.820 1.00 89.06 90 ASN A CA 1
ATOM 748 C C . ASN A 1 90 ? -2.545 10.153 16.409 1.00 89.06 90 ASN A C 1
ATOM 750 O O . ASN A 1 90 ? -1.771 9.645 15.596 1.00 89.06 90 ASN A O 1
ATOM 754 N N . MET A 1 91 ? -3.814 10.429 16.115 1.00 90.69 91 MET A N 1
ATOM 755 C CA . MET A 1 91 ? -4.456 10.057 14.853 1.00 90.69 91 MET A CA 1
ATOM 756 C C . MET A 1 91 ? -3.735 10.641 13.622 1.00 90.69 91 MET A C 1
ATOM 758 O O . MET A 1 91 ? -3.390 9.901 12.701 1.00 90.69 91 MET A O 1
ATOM 762 N N . THR A 1 92 ? -3.428 11.943 13.633 1.00 91.75 92 THR A N 1
ATOM 763 C CA . THR A 1 92 ? -2.761 12.633 12.512 1.00 91.75 92 THR A CA 1
ATOM 764 C C . THR A 1 92 ? -1.354 12.097 12.258 1.00 91.75 92 THR A C 1
ATOM 766 O O . THR A 1 92 ? -1.006 11.765 11.127 1.00 91.75 92 THR A O 1
ATOM 769 N N . ILE A 1 93 ? -0.541 11.959 13.311 1.00 93.44 93 ILE A N 1
ATOM 770 C CA . ILE A 1 93 ? 0.836 11.451 13.189 1.00 93.44 93 ILE A CA 1
ATOM 771 C C . ILE A 1 93 ? 0.821 9.992 12.720 1.00 93.44 93 ILE A C 1
ATOM 773 O O . ILE A 1 93 ? 1.654 9.589 11.907 1.00 93.44 93 ILE A O 1
ATOM 777 N N . ARG A 1 94 ? -0.140 9.190 13.190 1.00 93.38 94 ARG A N 1
ATOM 778 C CA . ARG A 1 94 ? -0.277 7.799 12.760 1.00 93.38 94 ARG A CA 1
ATOM 779 C C . ARG A 1 94 ? -0.650 7.680 11.280 1.00 93.38 94 ARG A C 1
ATOM 781 O O . ARG A 1 94 ? -0.060 6.8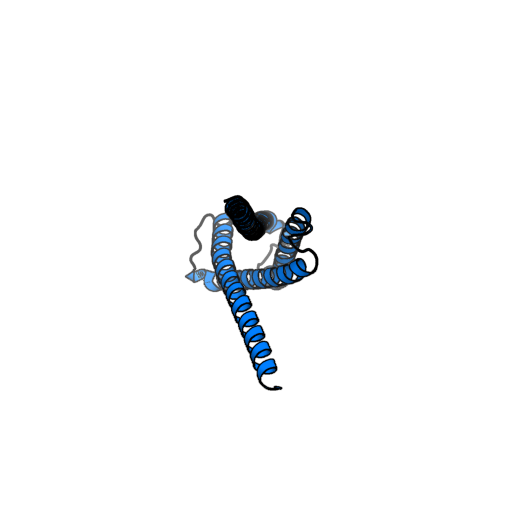58 10.582 1.00 93.38 94 ARG A O 1
ATOM 788 N N . PHE A 1 95 ? -1.564 8.520 10.800 1.00 94.56 95 PHE A N 1
ATOM 789 C CA . PHE A 1 95 ? -1.942 8.575 9.388 1.00 94.56 95 PHE A CA 1
ATOM 790 C C . PHE A 1 95 ? -0.769 8.996 8.489 1.00 94.56 95 PHE A C 1
ATOM 792 O O . PHE A 1 95 ? -0.488 8.354 7.474 1.00 94.56 95 PHE A O 1
ATOM 799 N N . LEU A 1 96 ? -0.046 10.050 8.885 1.00 95.69 96 LEU A N 1
ATOM 800 C CA . LEU A 1 96 ? 1.112 10.538 8.135 1.00 95.69 96 LEU A CA 1
ATOM 801 C C . LEU A 1 96 ? 2.244 9.510 8.117 1.00 95.69 96 LEU A C 1
ATOM 803 O O . LEU A 1 96 ? 2.788 9.227 7.055 1.00 95.69 96 LEU A O 1
ATOM 807 N N . SER A 1 97 ? 2.568 8.906 9.264 1.00 94.75 97 SER A N 1
ATOM 808 C CA . SER A 1 97 ?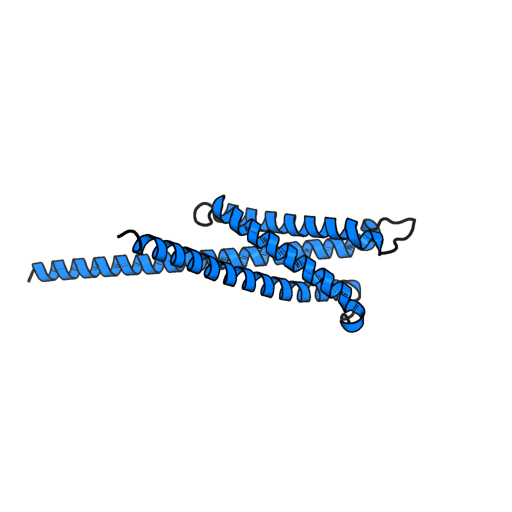 3.603 7.864 9.335 1.00 94.75 97 SER A CA 1
ATOM 809 C C . SER A 1 97 ? 3.252 6.631 8.503 1.00 94.75 97 SER A C 1
ATOM 811 O O . SER A 1 97 ? 4.135 6.084 7.846 1.00 94.75 97 SER A O 1
ATOM 813 N N . GLU A 1 98 ? 1.978 6.225 8.453 1.00 94.75 98 GLU A N 1
ATOM 814 C CA . GLU A 1 98 ? 1.534 5.148 7.561 1.00 94.75 98 GLU A CA 1
ATOM 815 C C . GLU A 1 98 ? 1.793 5.489 6.100 1.00 94.75 98 GLU A C 1
ATOM 817 O O . GLU A 1 98 ? 2.474 4.744 5.402 1.00 94.75 98 GLU A O 1
ATOM 822 N N . THR A 1 99 ? 1.301 6.651 5.676 1.00 95.88 99 THR A N 1
ATOM 823 C CA . THR A 1 99 ? 1.370 7.101 4.285 1.00 95.88 99 THR A CA 1
ATOM 824 C C . THR A 1 99 ? 2.819 7.259 3.838 1.00 95.88 99 THR A C 1
ATOM 826 O O . THR A 1 99 ? 3.218 6.718 2.811 1.00 95.88 99 THR A O 1
ATOM 829 N N . ILE A 1 100 ? 3.638 7.931 4.648 1.00 96.62 100 ILE A N 1
ATOM 830 C CA . ILE A 1 100 ? 5.054 8.157 4.358 1.00 96.62 100 ILE A CA 1
ATOM 831 C C . ILE A 1 100 ? 5.814 6.827 4.327 1.00 96.62 100 ILE A C 1
ATOM 833 O O . ILE A 1 100 ? 6.543 6.567 3.372 1.00 96.62 100 ILE A O 1
ATOM 837 N N . SER A 1 101 ? 5.626 5.955 5.325 1.00 96.00 101 SER A N 1
ATOM 838 C CA . SER A 1 101 ? 6.303 4.650 5.337 1.00 96.00 101 SER A CA 1
ATOM 839 C C . SER A 1 101 ? 5.902 3.780 4.146 1.00 96.00 101 SER A C 1
ATOM 841 O O . SER A 1 101 ? 6.755 3.104 3.578 1.00 96.00 101 SER A O 1
ATOM 843 N N . GLY A 1 102 ? 4.636 3.835 3.724 1.00 95.81 102 GLY A N 1
ATOM 844 C CA . GLY A 1 102 ? 4.156 3.109 2.557 1.00 95.81 102 GLY A CA 1
ATOM 845 C C . GLY A 1 102 ? 4.767 3.593 1.251 1.00 95.81 102 GLY A C 1
ATOM 846 O O . GLY A 1 102 ? 5.233 2.769 0.466 1.00 95.81 102 GLY A O 1
ATOM 847 N N . ILE A 1 103 ? 4.849 4.912 1.059 1.00 96.31 103 ILE A N 1
ATOM 848 C CA . ILE A 1 103 ? 5.539 5.504 -0.093 1.00 96.31 103 ILE A CA 1
ATOM 849 C C . ILE A 1 103 ? 7.004 5.056 -0.101 1.00 96.31 103 ILE A C 1
ATOM 851 O O . ILE A 1 103 ? 7.475 4.553 -1.115 1.00 96.31 103 ILE A O 1
ATOM 855 N N . PHE A 1 104 ? 7.712 5.151 1.030 1.00 96.62 104 PHE A N 1
ATOM 856 C CA . PHE A 1 104 ? 9.111 4.722 1.104 1.00 96.62 104 PHE A CA 1
ATOM 857 C C . PHE A 1 104 ? 9.303 3.237 0.783 1.00 96.62 104 PHE A C 1
ATOM 859 O O . PHE A 1 104 ? 10.233 2.902 0.057 1.00 96.62 104 PHE A O 1
ATOM 866 N N . ILE A 1 105 ? 8.432 2.352 1.278 1.00 95.75 105 ILE A N 1
ATOM 867 C CA . ILE A 1 105 ? 8.504 0.910 0.994 1.00 95.75 105 ILE A CA 1
ATOM 868 C C . ILE A 1 105 ? 8.379 0.643 -0.508 1.00 95.75 105 ILE A C 1
ATOM 870 O O . ILE A 1 105 ? 9.206 -0.072 -1.071 1.00 95.75 105 ILE A O 1
ATOM 874 N N . PHE A 1 106 ? 7.371 1.224 -1.164 1.00 95.00 106 PHE A N 1
ATOM 875 C CA . PHE A 1 106 ? 7.141 0.989 -2.590 1.00 95.00 106 PHE A CA 1
ATOM 876 C C . PHE A 1 106 ? 8.195 1.654 -3.473 1.00 95.00 106 PHE A C 1
ATOM 878 O O . PHE A 1 106 ? 8.648 1.034 -4.429 1.00 95.00 106 PHE A O 1
ATOM 885 N N . MET A 1 107 ? 8.652 2.859 -3.124 1.00 95.00 107 MET A N 1
ATOM 886 C CA . MET A 1 107 ? 9.753 3.519 -3.830 1.00 95.00 107 MET A CA 1
ATOM 887 C C . MET A 1 107 ? 11.051 2.723 -3.711 1.00 95.00 107 MET A C 1
ATOM 889 O O . MET A 1 107 ? 11.752 2.531 -4.698 1.00 95.00 107 MET A O 1
ATOM 893 N N . PHE A 1 108 ? 11.356 2.208 -2.519 1.00 95.56 108 PHE A N 1
ATOM 894 C CA . PHE A 1 108 ? 12.542 1.388 -2.300 1.00 95.56 108 PHE A CA 1
ATOM 895 C C . PHE A 1 108 ? 12.485 0.075 -3.092 1.00 95.56 108 PHE A C 1
ATOM 897 O O . PHE A 1 108 ? 13.459 -0.286 -3.748 1.00 95.56 108 PHE A O 1
ATOM 904 N N . LEU A 1 109 ? 11.335 -0.609 -3.093 1.00 94.56 109 LEU A N 1
ATOM 905 C CA . LEU A 1 109 ? 11.128 -1.812 -3.905 1.00 94.56 109 LEU A CA 1
ATOM 906 C C . LEU A 1 109 ? 11.229 -1.523 -5.407 1.00 94.56 109 LEU A C 1
ATOM 908 O O . LEU A 1 109 ? 11.844 -2.307 -6.125 1.00 94.56 109 LEU A O 1
ATOM 912 N N . ALA A 1 110 ? 10.669 -0.406 -5.874 1.00 92.69 110 ALA A N 1
ATOM 913 C CA . ALA A 1 110 ? 10.749 0.002 -7.272 1.00 92.69 110 ALA A CA 1
ATOM 914 C C . ALA A 1 110 ? 12.196 0.280 -7.699 1.00 92.69 110 ALA A C 1
ATOM 916 O O . ALA A 1 110 ? 12.625 -0.214 -8.735 1.00 92.69 110 ALA A O 1
ATOM 917 N N . ILE A 1 111 ? 12.972 0.992 -6.875 1.00 93.19 111 ILE A N 1
ATOM 918 C CA . ILE A 1 111 ? 14.399 1.244 -7.127 1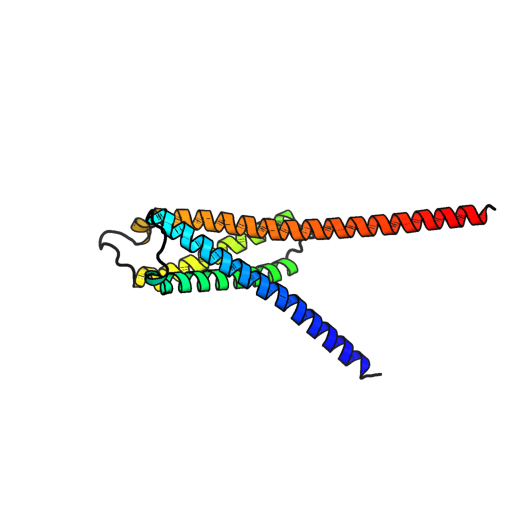.00 93.19 111 ILE A CA 1
ATOM 919 C C . ILE A 1 111 ? 15.167 -0.078 -7.209 1.00 93.19 111 ILE A C 1
ATOM 921 O O . ILE A 1 111 ? 15.892 -0.297 -8.176 1.00 93.19 111 ILE A O 1
ATOM 925 N N . ILE A 1 112 ? 14.979 -0.983 -6.239 1.00 93.44 112 ILE A N 1
ATOM 926 C CA . ILE A 1 112 ? 15.615 -2.309 -6.273 1.00 93.44 112 ILE A CA 1
ATOM 927 C C . ILE A 1 112 ? 15.260 -3.034 -7.567 1.00 93.44 112 ILE A C 1
ATOM 929 O O . ILE A 1 112 ? 16.141 -3.588 -8.211 1.00 93.44 112 ILE A O 1
ATOM 933 N N . PHE A 1 113 ? 13.987 -3.028 -7.952 1.00 91.38 113 PHE A N 1
ATOM 934 C CA . PHE A 1 113 ? 13.534 -3.717 -9.151 1.00 91.38 113 PHE A CA 1
ATOM 935 C C . PHE A 1 113 ? 14.141 -3.132 -10.434 1.00 91.38 113 PHE A C 1
ATOM 937 O O . PHE A 1 113 ? 14.584 -3.890 -11.297 1.00 91.38 113 PHE A O 1
ATOM 944 N N . VAL A 1 114 ? 14.221 -1.803 -10.543 1.00 90.56 114 VAL A N 1
ATOM 945 C CA . VAL A 1 114 ? 14.827 -1.137 -11.703 1.00 90.56 114 VAL A CA 1
ATOM 946 C C . VAL A 1 114 ? 16.297 -1.531 -11.854 1.00 90.56 114 VAL A C 1
ATOM 948 O O . VAL A 1 114 ? 16.677 -2.039 -12.905 1.00 90.56 114 VAL A O 1
ATOM 951 N N . TYR A 1 115 ? 17.097 -1.387 -10.795 1.00 90.44 115 TYR A N 1
ATOM 952 C CA . TYR A 1 115 ? 18.537 -1.670 -10.848 1.00 90.44 115 TYR A CA 1
ATOM 953 C C . TYR A 1 115 ? 18.866 -3.169 -10.929 1.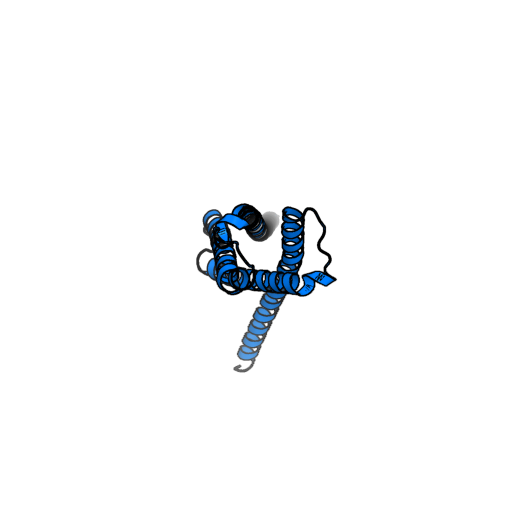00 90.44 115 TYR A C 1
ATOM 955 O O . TYR A 1 115 ? 19.837 -3.561 -11.573 1.00 90.44 115 TYR A O 1
ATOM 963 N N . ALA A 1 116 ? 18.082 -4.027 -10.269 1.00 90.12 116 ALA A N 1
ATOM 964 C CA . ALA A 1 116 ? 18.359 -5.463 -10.223 1.00 90.12 116 ALA A CA 1
ATOM 965 C C . ALA A 1 116 ? 17.856 -6.227 -11.457 1.00 90.12 116 ALA A C 1
ATOM 967 O O . ALA A 1 116 ? 18.350 -7.322 -11.720 1.00 90.12 116 ALA A O 1
ATOM 968 N N . TYR A 1 117 ? 16.862 -5.697 -12.177 1.00 88.75 117 TYR A N 1
ATOM 969 C CA . TYR A 1 117 ? 16.209 -6.409 -13.277 1.00 88.75 117 TYR A CA 1
ATOM 970 C C . TYR A 1 117 ? 16.066 -5.558 -14.539 1.00 88.75 117 TYR A C 1
ATOM 972 O O . TYR A 1 117 ? 16.560 -5.951 -15.591 1.00 88.75 117 TYR A O 1
ATOM 980 N N . VAL A 1 118 ? 15.407 -4.398 -14.454 1.00 87.50 118 VAL A N 1
ATOM 981 C CA . VAL A 1 118 ? 15.004 -3.637 -15.651 1.00 87.50 118 VAL A CA 1
ATOM 982 C C . VAL A 1 118 ? 16.213 -3.123 -16.435 1.00 87.50 118 VAL A C 1
ATOM 984 O O . VAL A 1 118 ? 16.296 -3.361 -17.636 1.00 87.50 118 VAL A O 1
ATOM 987 N N . GLU A 1 119 ? 17.180 -2.502 -15.759 1.00 85.50 119 GLU A N 1
ATOM 988 C CA . GLU A 1 119 ? 18.396 -1.962 -16.390 1.00 85.50 119 GLU A CA 1
ATOM 989 C C . GLU A 1 119 ? 19.270 -3.052 -17.038 1.00 85.50 119 GLU A C 1
ATOM 991 O O . GLU A 1 119 ? 20.039 -2.774 -17.949 1.00 85.50 119 GLU A O 1
ATOM 996 N N . GLN A 1 120 ? 19.136 -4.311 -16.607 1.00 85.56 120 GLN A N 1
ATOM 997 C CA . GLN A 1 120 ? 19.911 -5.434 -17.150 1.00 85.56 120 GLN A CA 1
ATOM 998 C C . GLN A 1 120 ? 19.321 -6.007 -18.446 1.00 85.56 120 GLN A C 1
ATOM 1000 O O . GLN A 1 120 ? 20.006 -6.734 -19.163 1.00 85.56 120 GLN A O 1
ATOM 1005 N N . ILE A 1 121 ? 18.039 -5.746 -18.717 1.00 85.38 121 ILE A N 1
ATOM 1006 C CA . ILE A 1 121 ? 17.281 -6.400 -19.795 1.00 85.38 121 ILE A CA 1
ATOM 1007 C C . ILE A 1 121 ? 16.852 -5.396 -20.859 1.00 85.38 121 ILE A C 1
ATOM 1009 O O . ILE A 1 121 ? 16.818 -5.741 -22.039 1.00 85.38 121 ILE A O 1
ATOM 1013 N N . VAL A 1 122 ? 16.507 -4.173 -20.455 1.00 82.31 122 VAL A N 1
ATOM 1014 C CA . VAL A 1 122 ? 16.047 -3.133 -21.373 1.00 82.31 122 VAL A CA 1
ATOM 1015 C C . VAL A 1 122 ? 17.267 -2.466 -22.010 1.00 82.31 122 VAL A C 1
ATOM 1017 O O . VAL A 1 122 ? 18.035 -1.824 -21.293 1.00 82.31 122 VAL A O 1
ATOM 1020 N N . PRO A 1 123 ? 17.472 -2.603 -23.333 1.00 77.19 123 PRO A N 1
ATOM 1021 C CA . PRO A 1 123 ? 18.536 -1.886 -24.012 1.00 77.19 123 PRO A CA 1
ATOM 1022 C C . PRO A 1 123 ? 18.223 -0.388 -23.989 1.00 77.19 123 PRO A C 1
ATOM 1024 O O . PRO A 1 123 ? 17.105 0.021 -24.295 1.00 77.19 123 PRO A O 1
ATOM 1027 N N . VAL A 1 124 ? 19.218 0.409 -23.620 1.00 81.56 124 VAL A N 1
ATOM 1028 C CA . VAL A 1 124 ? 19.169 1.873 -23.633 1.00 81.56 124 VAL A CA 1
ATOM 1029 C C . VAL A 1 124 ? 20.157 2.346 -24.692 1.00 81.56 124 VAL A C 1
ATOM 1031 O O . VAL A 1 124 ? 21.229 1.750 -24.838 1.00 81.56 124 VAL A O 1
ATOM 1034 N N . ASP A 1 125 ? 19.807 3.394 -25.436 1.00 79.62 125 ASP A N 1
ATOM 1035 C CA . ASP A 1 125 ? 20.731 4.016 -26.389 1.00 79.62 125 ASP A CA 1
ATOM 1036 C C . ASP A 1 125 ? 22.036 4.433 -25.689 1.00 79.62 125 ASP A C 1
ATOM 1038 O O . ASP A 1 125 ? 21.997 5.039 -24.621 1.00 79.62 125 ASP A O 1
ATOM 1042 N N . GLU A 1 126 ? 23.197 4.193 -26.316 1.00 72.44 126 GLU A N 1
ATOM 1043 C CA . GLU A 1 126 ? 24.528 4.469 -25.728 1.00 72.44 126 GLU A CA 1
ATOM 1044 C C . GLU A 1 126 ? 24.717 5.923 -25.251 1.00 72.44 126 GLU A C 1
ATOM 1046 O O . GLU A 1 126 ? 25.568 6.200 -24.406 1.00 72.44 126 GLU A O 1
ATOM 1051 N N . ASN A 1 127 ? 23.917 6.855 -25.777 1.00 78.31 127 ASN A N 1
ATOM 1052 C CA . ASN A 1 127 ? 23.982 8.278 -25.452 1.00 78.31 127 ASN A CA 1
ATOM 1053 C C . ASN A 1 127 ? 22.981 8.724 -24.373 1.00 78.31 127 ASN A C 1
ATOM 1055 O O . ASN A 1 127 ? 23.043 9.877 -23.943 1.00 78.31 127 ASN A O 1
ATOM 1059 N N . ASN A 1 128 ? 22.069 7.850 -23.940 1.00 81.19 128 ASN A N 1
ATOM 1060 C CA . ASN A 1 128 ? 21.050 8.156 -22.942 1.00 81.19 128 ASN A CA 1
ATOM 1061 C C . ASN A 1 128 ? 21.208 7.277 -21.699 1.00 81.19 128 ASN A C 1
ATOM 1063 O O . ASN A 1 128 ? 21.741 6.175 -21.727 1.00 81.19 128 ASN A O 1
ATOM 1067 N N . THR A 1 129 ? 20.729 7.786 -20.567 1.00 84.19 129 THR A N 1
ATOM 1068 C CA . THR A 1 129 ? 20.584 6.975 -19.351 1.00 84.19 129 THR A CA 1
ATOM 1069 C C . THR A 1 129 ? 19.169 6.414 -19.291 1.00 84.19 129 THR A C 1
ATOM 1071 O O . THR A 1 129 ? 18.236 7.078 -19.745 1.00 84.19 129 THR A O 1
ATOM 1074 N N . PHE A 1 130 ? 18.987 5.246 -18.665 1.00 85.00 130 PHE A N 1
ATOM 1075 C CA . PHE A 1 130 ? 17.662 4.645 -18.460 1.00 85.00 130 PHE A CA 1
ATOM 1076 C C . PHE A 1 130 ? 16.654 5.658 -17.887 1.00 85.00 130 PHE A C 1
ATOM 1078 O O . PHE A 1 130 ? 15.539 5.808 -18.377 1.00 85.00 130 PHE A O 1
ATOM 1085 N N . TRP A 1 131 ? 17.072 6.426 -16.878 1.00 86.88 131 TRP A N 1
ATOM 1086 C CA . TRP A 1 131 ? 16.223 7.432 -16.240 1.00 86.88 131 TRP A CA 1
ATOM 1087 C C . TRP A 1 131 ? 15.876 8.616 -17.141 1.00 86.88 131 TRP A C 1
ATOM 1089 O O . TRP A 1 131 ? 14.830 9.220 -16.932 1.00 86.88 131 TRP A O 1
ATOM 1099 N N . ALA A 1 132 ? 16.727 8.960 -18.111 1.00 87.12 132 ALA A N 1
ATOM 1100 C CA . ALA A 1 132 ? 16.430 10.014 -19.075 1.00 87.12 132 ALA A CA 1
ATOM 1101 C C . ALA A 1 132 ? 15.387 9.556 -20.103 1.00 87.12 132 ALA A C 1
ATOM 1103 O O . ALA A 1 132 ? 14.501 10.331 -20.452 1.00 87.12 132 ALA A O 1
ATOM 1104 N N . GLU A 1 133 ? 15.465 8.300 -20.545 1.00 87.19 133 GLU A N 1
ATOM 1105 C CA . GLU A 1 133 ? 14.540 7.732 -21.529 1.00 87.19 133 GLU A CA 1
ATOM 1106 C C . GLU A 1 133 ? 13.157 7.437 -20.925 1.00 87.19 133 GLU A C 1
ATOM 1108 O O . GLU A 1 133 ? 12.134 7.778 -21.513 1.00 87.19 133 GLU A O 1
ATOM 1113 N N . TYR A 1 134 ? 13.114 6.897 -19.702 1.00 86.88 134 TYR A N 1
ATOM 1114 C CA . TYR A 1 134 ? 11.876 6.463 -19.040 1.00 86.88 134 TYR A CA 1
ATOM 1115 C C . TYR A 1 134 ? 11.382 7.425 -17.944 1.00 86.88 134 TYR A C 1
ATOM 1117 O O . TYR A 1 134 ? 10.616 7.031 -17.058 1.00 86.88 134 TYR A O 1
ATOM 1125 N N . TRP A 1 135 ? 11.799 8.697 -17.985 1.00 89.50 135 TRP A N 1
ATOM 1126 C CA . TRP A 1 135 ? 11.443 9.698 -16.970 1.00 89.50 135 TRP A CA 1
ATOM 1127 C C . TRP A 1 135 ? 9.927 9.885 -16.819 1.00 89.50 135 TRP A C 1
ATOM 1129 O O . TRP A 1 135 ? 9.415 9.919 -15.699 1.00 89.50 135 TRP A O 1
ATOM 1139 N N . ASP A 1 136 ? 9.199 9.977 -17.935 1.00 89.00 136 ASP A N 1
ATOM 1140 C CA . ASP A 1 136 ? 7.747 10.202 -17.927 1.00 89.00 136 ASP A CA 1
ATOM 1141 C C . ASP A 1 136 ? 6.999 9.043 -17.243 1.00 89.00 136 ASP A C 1
ATOM 1143 O O . ASP A 1 136 ? 6.220 9.254 -16.307 1.00 89.00 136 ASP A O 1
ATOM 1147 N N . GLY A 1 137 ? 7.328 7.801 -17.613 1.00 88.12 137 GLY A N 1
ATOM 1148 C CA . GLY A 1 137 ? 6.783 6.601 -16.977 1.00 88.12 137 GLY A CA 1
ATOM 1149 C C . GLY A 1 137 ? 7.114 6.517 -15.482 1.00 88.12 137 GLY A C 1
ATOM 1150 O O . GLY A 1 137 ? 6.243 6.193 -14.667 1.00 88.12 137 GLY A O 1
ATOM 1151 N N . ALA A 1 138 ? 8.339 6.881 -15.086 1.00 89.88 138 ALA A N 1
ATOM 1152 C CA . ALA A 1 138 ? 8.742 6.917 -13.681 1.00 89.88 138 ALA A CA 1
ATOM 1153 C C . ALA A 1 138 ? 7.920 7.935 -12.870 1.00 89.88 138 ALA A C 1
ATOM 1155 O O . ALA A 1 138 ? 7.448 7.620 -11.775 1.00 89.88 138 ALA A O 1
ATOM 1156 N N . VAL A 1 139 ? 7.680 9.132 -13.412 1.00 92.00 139 VAL A N 1
ATOM 1157 C CA . VAL A 1 139 ? 6.852 10.156 -12.756 1.00 92.00 139 VAL A CA 1
ATOM 1158 C C . VAL A 1 139 ? 5.405 9.680 -12.606 1.00 92.00 139 VAL A C 1
ATOM 1160 O O . VAL A 1 139 ? 4.840 9.781 -11.512 1.00 92.00 139 VAL A O 1
ATOM 1163 N N . LYS A 1 140 ? 4.812 9.092 -13.653 1.00 92.44 140 LYS A N 1
ATOM 1164 C CA . LYS A 1 140 ? 3.459 8.510 -13.582 1.00 92.44 140 LYS A CA 1
ATOM 1165 C C . LYS A 1 140 ? 3.374 7.407 -12.524 1.00 92.44 140 LYS A C 1
ATOM 1167 O O . LYS A 1 140 ? 2.415 7.383 -11.748 1.00 92.44 140 LYS A O 1
ATOM 1172 N N . PHE A 1 141 ? 4.390 6.543 -12.436 1.00 91.19 141 PHE A N 1
ATOM 1173 C CA . PHE A 1 141 ? 4.483 5.496 -11.416 1.00 91.19 141 PHE A CA 1
ATOM 1174 C C . PHE A 1 141 ? 4.534 6.065 -9.987 1.00 91.19 141 PHE A C 1
ATOM 1176 O O . PHE A 1 141 ? 3.852 5.566 -9.086 1.00 91.19 141 PHE A O 1
ATOM 1183 N N . VAL A 1 142 ? 5.300 7.136 -9.764 1.00 94.06 142 VAL A N 1
ATOM 1184 C CA . VAL A 1 142 ? 5.355 7.814 -8.458 1.00 94.06 142 VAL A CA 1
ATOM 1185 C C . VAL A 1 142 ? 3.983 8.368 -8.084 1.00 94.06 142 VAL A C 1
ATOM 1187 O O . VAL A 1 142 ? 3.513 8.139 -6.969 1.00 94.06 142 VAL A O 1
ATOM 1190 N N . ILE A 1 143 ? 3.310 9.047 -9.016 1.00 94.88 143 ILE A N 1
ATOM 1191 C CA . ILE A 1 143 ? 1.988 9.639 -8.776 1.00 94.88 143 ILE A CA 1
ATOM 1192 C C . ILE A 1 143 ? 0.972 8.558 -8.398 1.00 94.88 143 ILE A C 1
ATOM 1194 O O . ILE A 1 143 ? 0.307 8.679 -7.366 1.00 94.88 143 ILE A O 1
ATOM 1198 N N . ILE A 1 144 ? 0.870 7.478 -9.182 1.00 94.25 144 ILE A N 1
ATOM 1199 C CA . ILE A 1 144 ? -0.092 6.407 -8.887 1.00 94.25 144 ILE A CA 1
ATOM 1200 C C . ILE A 1 144 ? 0.228 5.706 -7.563 1.00 94.25 144 ILE A C 1
ATOM 1202 O O . ILE A 1 144 ? -0.686 5.416 -6.792 1.00 94.25 144 ILE A O 1
ATOM 1206 N N . THR A 1 145 ? 1.510 5.511 -7.245 1.00 93.88 145 THR A N 1
ATOM 1207 C CA . THR A 1 145 ? 1.938 4.931 -5.966 1.00 93.88 145 THR A CA 1
ATOM 1208 C C . THR A 1 145 ? 1.484 5.799 -4.796 1.00 93.88 145 THR A C 1
ATOM 1210 O O . THR A 1 145 ? 0.876 5.292 -3.854 1.00 93.88 145 THR A O 1
ATOM 1213 N N . VAL A 1 146 ? 1.708 7.114 -4.863 1.00 96.38 146 VAL A N 1
ATOM 1214 C CA . VAL A 1 146 ? 1.273 8.052 -3.816 1.00 96.38 146 VAL A CA 1
ATOM 1215 C C . VAL A 1 146 ? -0.244 8.005 -3.634 1.00 96.38 146 VAL A C 1
ATOM 1217 O O . VAL A 1 146 ? -0.716 7.913 -2.501 1.00 96.38 146 VAL A O 1
ATOM 1220 N N . VAL A 1 147 ? -1.011 8.012 -4.728 1.00 95.75 147 VAL A N 1
ATOM 1221 C CA . VAL A 1 147 ? -2.481 7.959 -4.681 1.00 95.75 147 VAL A CA 1
ATOM 1222 C C . VAL A 1 147 ? -2.974 6.652 -4.059 1.00 95.75 147 VAL A C 1
ATOM 1224 O O . VAL A 1 147 ? -3.816 6.683 -3.161 1.00 95.75 147 VAL A O 1
ATOM 1227 N N . ILE A 1 148 ? -2.437 5.505 -4.479 1.00 94.12 148 ILE A N 1
ATOM 1228 C CA . ILE A 1 148 ? -2.836 4.193 -3.949 1.00 94.12 148 ILE A CA 1
ATOM 1229 C C . ILE A 1 148 ? -2.521 4.092 -2.455 1.00 94.12 148 ILE A C 1
ATOM 1231 O O . ILE A 1 148 ? -3.381 3.675 -1.676 1.00 94.12 148 ILE A O 1
ATOM 1235 N N . ILE A 1 149 ? -1.321 4.502 -2.034 1.00 95.50 149 ILE A N 1
ATOM 1236 C CA . ILE A 1 149 ? -0.929 4.473 -0.620 1.00 95.50 149 ILE A CA 1
ATOM 1237 C C . ILE A 1 149 ? -1.792 5.424 0.209 1.00 95.50 149 ILE A C 1
ATOM 1239 O O . ILE A 1 149 ? -2.204 5.073 1.314 1.00 95.50 149 ILE A O 1
ATOM 1243 N N . TYR A 1 150 ? -2.121 6.600 -0.322 1.00 95.56 150 TYR A N 1
ATOM 1244 C CA . TYR A 1 150 ? -3.022 7.530 0.345 1.00 95.56 150 TYR A CA 1
ATOM 1245 C C . TYR A 1 150 ? -4.421 6.931 0.544 1.00 95.56 150 TYR A C 1
ATOM 1247 O O . TYR A 1 150 ? -4.951 6.971 1.656 1.00 95.56 150 TYR A O 1
ATOM 1255 N N . ILE A 1 151 ? -5.000 6.316 -0.495 1.00 94.31 151 ILE A N 1
ATOM 1256 C CA . ILE A 1 151 ? -6.299 5.630 -0.405 1.00 94.31 151 ILE A CA 1
ATOM 1257 C C . ILE A 1 151 ? -6.230 4.487 0.613 1.00 94.31 151 ILE A C 1
ATOM 1259 O O . ILE A 1 151 ? -7.127 4.352 1.444 1.00 94.31 151 ILE A O 1
ATOM 1263 N N . TYR A 1 152 ? -5.158 3.694 0.596 1.00 91.56 152 TYR A N 1
ATOM 1264 C CA . TYR A 1 152 ? -4.940 2.622 1.566 1.00 91.56 152 TYR A CA 1
ATOM 1265 C C . TYR A 1 152 ? -4.932 3.150 3.013 1.00 91.56 152 TYR A C 1
ATOM 1267 O O . TYR A 1 152 ? -5.673 2.644 3.861 1.00 91.56 152 TYR A O 1
ATOM 1275 N N . SER A 1 153 ? -4.170 4.214 3.286 1.00 92.69 153 SER A N 1
ATOM 1276 C CA . SER A 1 153 ? -4.146 4.871 4.598 1.00 92.69 153 SER A CA 1
ATOM 1277 C C . SER A 1 153 ? -5.520 5.418 4.991 1.00 92.69 153 SER A C 1
ATOM 1279 O O . SER A 1 153 ? -5.915 5.315 6.153 1.00 92.69 153 SER A O 1
ATOM 1281 N N . LEU A 1 154 ? -6.269 5.981 4.037 1.00 94.06 154 LEU A N 1
ATOM 1282 C CA . LEU A 1 154 ? -7.613 6.521 4.256 1.00 94.06 154 LEU A CA 1
ATOM 1283 C C . LEU A 1 154 ? -8.599 5.418 4.640 1.00 94.06 154 LEU A C 1
ATOM 1285 O O . LEU A 1 154 ? -9.353 5.583 5.598 1.00 94.06 154 LEU A O 1
ATOM 1289 N N . VAL A 1 155 ? -8.561 4.272 3.959 1.00 91.31 155 VAL A N 1
ATOM 1290 C CA . VAL A 1 155 ? -9.393 3.112 4.302 1.00 91.31 155 VAL A CA 1
ATOM 1291 C C . VAL A 1 155 ? -9.069 2.616 5.712 1.00 91.31 155 VAL A C 1
ATOM 1293 O O . VAL A 1 155 ? -9.983 2.438 6.518 1.00 91.31 155 VAL A O 1
ATOM 1296 N N . ASN A 1 156 ? -7.789 2.459 6.059 1.00 88.75 156 ASN A N 1
ATOM 1297 C CA . ASN A 1 156 ? -7.394 2.033 7.406 1.00 88.75 156 ASN A CA 1
ATOM 1298 C C . ASN A 1 156 ? -7.839 3.025 8.487 1.00 88.75 156 ASN A C 1
ATOM 1300 O O . ASN A 1 156 ? -8.371 2.627 9.527 1.00 88.75 156 ASN A O 1
ATOM 1304 N N . PHE A 1 157 ? -7.682 4.319 8.222 1.00 91.00 157 PHE A N 1
ATOM 1305 C CA . PHE A 1 157 ? -8.165 5.385 9.089 1.00 91.00 157 PHE A CA 1
ATOM 1306 C C . PHE A 1 157 ? -9.690 5.358 9.254 1.00 91.00 157 PHE A C 1
ATOM 1308 O O . PHE A 1 157 ? -10.188 5.483 10.372 1.00 91.00 157 PHE A O 1
ATOM 1315 N N . SER A 1 158 ? -10.434 5.156 8.165 1.00 89.56 158 SER A N 1
ATOM 1316 C CA . SER A 1 158 ? -11.897 5.084 8.176 1.00 89.56 158 SER A CA 1
ATOM 1317 C C . SER A 1 158 ? -12.391 3.909 9.020 1.00 89.56 158 SER A C 1
ATOM 1319 O O . SER A 1 158 ? -13.251 4.091 9.881 1.00 89.56 158 SER A O 1
ATOM 1321 N N . VAL A 1 159 ? -11.776 2.731 8.867 1.00 88.12 159 VAL A N 1
ATOM 1322 C CA . VAL A 1 159 ? -12.082 1.549 9.689 1.00 88.12 159 VAL A CA 1
ATOM 1323 C C . VAL A 1 159 ? -11.823 1.828 11.170 1.00 88.12 159 VAL A C 1
ATOM 1325 O O . VAL A 1 159 ? -12.655 1.504 12.018 1.00 88.12 159 VAL A O 1
ATOM 1328 N N . PHE A 1 160 ? -10.694 2.458 11.505 1.00 89.25 160 PHE A N 1
ATOM 1329 C CA . PHE A 1 160 ? -10.410 2.849 12.884 1.00 89.25 160 PHE A CA 1
ATOM 1330 C C . PHE A 1 160 ? -11.449 3.843 13.427 1.00 89.25 160 PHE A C 1
ATOM 1332 O O . PHE A 1 160 ? -11.973 3.642 14.524 1.00 89.25 160 PHE A O 1
ATOM 1339 N N . SER A 1 161 ? -11.768 4.886 12.658 1.00 88.00 161 SER A N 1
ATOM 1340 C CA . SER A 1 161 ? -12.730 5.922 13.041 1.00 88.00 161 SER A CA 1
ATOM 1341 C C . SER A 1 161 ? -14.123 5.339 13.285 1.00 88.00 161 SER A C 1
ATOM 1343 O O . SER A 1 161 ? -14.735 5.634 14.312 1.00 88.00 161 SER A O 1
ATOM 1345 N N . TYR A 1 162 ? -14.582 4.440 12.411 1.00 90.06 162 TYR A N 1
ATOM 1346 C CA . TYR A 1 162 ? -15.851 3.738 12.577 1.00 90.06 162 TYR A CA 1
ATOM 1347 C C . TYR A 1 162 ? -15.883 2.896 13.858 1.00 90.06 162 TYR A C 1
ATOM 1349 O O . TYR A 1 162 ? -16.838 2.975 14.629 1.00 90.06 162 TYR A O 1
ATOM 1357 N N . ASN A 1 163 ? -14.818 2.135 14.133 1.00 87.44 163 ASN A N 1
ATOM 1358 C CA . ASN A 1 163 ? -14.737 1.305 15.337 1.00 87.44 163 ASN A CA 1
ATOM 1359 C C . ASN A 1 163 ? -14.739 2.141 16.624 1.00 87.44 163 ASN A C 1
ATOM 1361 O O . ASN A 1 163 ? -15.396 1.769 17.595 1.00 87.44 163 ASN A O 1
ATOM 1365 N N . GLN A 1 164 ? -14.033 3.276 16.635 1.00 88.44 164 GLN A N 1
ATOM 1366 C CA . GLN A 1 164 ? -14.053 4.205 17.769 1.00 88.44 164 GLN A CA 1
ATOM 1367 C C . GLN A 1 164 ? -15.438 4.815 17.974 1.00 88.44 164 GLN A C 1
ATOM 1369 O O . GLN A 1 164 ? -15.940 4.831 19.096 1.00 88.44 164 GLN A O 1
ATOM 1374 N N . TYR A 1 165 ? -16.085 5.259 16.897 1.00 87.81 165 TYR A N 1
ATOM 1375 C CA . TYR A 1 165 ? -17.443 5.786 16.964 1.00 87.81 165 TYR A CA 1
ATOM 1376 C C . TYR A 1 165 ? -18.427 4.747 17.520 1.00 87.81 165 TYR A C 1
ATOM 1378 O O . TYR A 1 165 ? -19.170 5.039 18.454 1.00 87.81 165 TYR A O 1
ATOM 1386 N N . ALA A 1 166 ? -18.392 3.514 17.007 1.00 87.81 166 ALA A N 1
ATOM 1387 C CA . ALA A 1 166 ? -19.260 2.435 17.470 1.00 87.81 166 ALA A CA 1
ATOM 1388 C C . ALA A 1 166 ? -19.058 2.122 18.962 1.00 87.81 166 ALA A C 1
ATOM 1390 O O . ALA A 1 166 ? -20.037 1.956 19.690 1.00 87.81 166 ALA A O 1
ATOM 1391 N N . TYR A 1 167 ? -17.806 2.089 19.430 1.00 90.44 167 TYR A N 1
ATOM 1392 C CA . TYR A 1 167 ? -17.487 1.875 20.843 1.00 90.44 167 TYR A CA 1
ATOM 1393 C C . TYR A 1 167 ? -18.106 2.958 21.739 1.00 90.44 167 TYR A C 1
ATOM 1395 O O . TYR A 1 167 ? -18.822 2.637 22.687 1.00 90.44 167 TYR A O 1
ATOM 1403 N N . VAL A 1 168 ? -17.907 4.234 21.392 1.00 89.00 168 VAL A N 1
ATOM 1404 C CA . VAL A 1 168 ? -18.442 5.374 22.157 1.00 89.00 168 VAL A CA 1
ATOM 1405 C C . VAL A 1 168 ? -19.973 5.351 22.207 1.00 89.00 168 VAL A C 1
ATOM 1407 O O . VAL A 1 168 ? -20.569 5.635 23.245 1.00 89.00 168 VAL A O 1
ATOM 1410 N N . GLN A 1 169 ? -20.631 4.971 21.110 1.00 88.44 169 GLN A N 1
ATOM 1411 C CA . GLN A 1 169 ? -22.092 4.881 21.061 1.00 88.44 169 GLN A CA 1
ATOM 1412 C C . GLN A 1 169 ? -22.643 3.774 21.971 1.00 88.44 169 GLN A C 1
ATOM 1414 O O . GLN A 1 169 ? -23.659 3.975 22.638 1.00 88.44 169 GLN A O 1
ATOM 1419 N N . ILE A 1 170 ? -21.968 2.623 22.032 1.00 91.38 170 ILE A N 1
ATOM 1420 C CA . ILE A 1 170 ? -22.345 1.523 22.930 1.00 91.38 170 ILE A CA 1
ATOM 1421 C C . ILE A 1 170 ? -22.160 1.937 24.394 1.00 91.38 170 ILE A C 1
ATOM 1423 O O . ILE A 1 170 ? -23.041 1.690 25.217 1.00 91.38 170 ILE A O 1
ATOM 1427 N N . GLU A 1 171 ? -21.044 2.592 24.716 1.00 92.44 171 GLU A N 1
ATOM 1428 C CA . GLU A 1 171 ? -20.759 3.085 26.066 1.00 92.44 171 GLU A CA 1
ATOM 1429 C C . GLU A 1 171 ? -21.810 4.104 26.524 1.00 92.44 171 GLU A C 1
ATOM 1431 O O . GLU A 1 171 ? -22.380 3.966 27.608 1.00 92.44 171 GLU A O 1
ATOM 1436 N N . LYS A 1 172 ? -22.160 5.064 25.659 1.00 92.69 172 LYS A N 1
ATOM 1437 C CA . LYS A 1 172 ? -23.215 6.045 25.933 1.00 92.69 172 LYS A CA 1
ATOM 1438 C C . LYS A 1 172 ? -24.559 5.377 26.239 1.00 92.69 172 LYS A C 1
ATOM 1440 O O . LYS A 1 172 ? -25.202 5.732 27.224 1.00 92.69 172 LYS A O 1
ATOM 1445 N N . LEU A 1 173 ? -24.960 4.387 25.437 1.00 93.81 173 LEU A N 1
ATOM 1446 C CA . LEU A 1 173 ? -26.205 3.642 25.647 1.00 93.81 173 LEU A CA 1
ATOM 1447 C C . LEU A 1 173 ? -26.192 2.862 26.975 1.00 93.81 173 LEU A C 1
ATOM 1449 O O . LEU A 1 173 ? -27.219 2.745 27.642 1.00 93.81 173 LEU A O 1
ATOM 1453 N N . SER A 1 174 ? -25.035 2.316 27.361 1.00 93.88 174 SER A N 1
ATOM 1454 C CA . SER A 1 174 ? -24.868 1.614 28.637 1.00 93.88 174 SER A CA 1
ATOM 1455 C C . SER A 1 174 ? -25.074 2.556 29.823 1.00 93.88 174 SER A C 1
ATOM 1457 O O . SER A 1 174 ? -25.827 2.228 30.737 1.00 93.88 174 SER A O 1
ATOM 1459 N N . ILE A 1 175 ? -24.453 3.738 29.778 1.00 95.00 175 ILE A N 1
ATOM 1460 C CA . ILE A 1 175 ? -24.584 4.764 30.820 1.00 95.00 175 ILE A CA 1
ATOM 1461 C C . ILE A 1 175 ? -26.035 5.248 30.919 1.00 95.00 175 ILE A C 1
ATOM 1463 O O . ILE A 1 175 ? -26.578 5.354 32.014 1.00 95.00 175 ILE A O 1
ATOM 1467 N N . GLU A 1 176 ? -26.696 5.493 29.786 1.00 95.12 176 GLU A N 1
ATOM 1468 C CA . GLU A 1 176 ? -28.096 5.931 29.754 1.00 95.12 176 GLU A CA 1
ATOM 1469 C C . GLU A 1 176 ? -29.039 4.882 30.364 1.00 95.12 176 GLU A C 1
ATOM 1471 O O . GLU A 1 176 ? -29.904 5.212 31.176 1.00 95.12 176 GLU A O 1
ATOM 1476 N N . ARG A 1 177 ? -28.829 3.593 30.062 1.00 95.12 177 ARG A N 1
ATOM 1477 C CA . ARG A 1 177 ? -29.584 2.498 30.696 1.00 95.12 177 ARG A CA 1
ATOM 1478 C C . ARG A 1 177 ? -29.381 2.446 32.205 1.00 95.12 177 ARG A C 1
ATOM 1480 O O . ARG A 1 177 ? -30.340 2.201 32.935 1.00 95.12 177 ARG A O 1
ATOM 1487 N N . GLU A 1 178 ? -28.154 2.649 32.670 1.00 96.69 178 GLU A N 1
ATOM 1488 C CA . GLU A 1 178 ? -27.845 2.666 34.098 1.00 96.69 178 GLU A CA 1
ATOM 1489 C C . GLU A 1 178 ? -28.515 3.854 34.800 1.00 96.69 178 GLU A C 1
ATOM 1491 O O . GLU A 1 178 ? -29.145 3.674 35.840 1.00 96.69 178 GLU A O 1
ATOM 1496 N N . GLN A 1 179 ? -28.492 5.039 34.188 1.00 96.00 179 GLN A N 1
ATOM 1497 C CA . GLN A 1 179 ? -29.188 6.221 34.702 1.00 96.00 179 GLN A CA 1
ATOM 1498 C C . GLN A 1 179 ? -30.702 6.004 34.802 1.00 96.00 179 GLN A C 1
ATOM 1500 O O . GLN A 1 179 ? -31.288 6.278 35.849 1.00 96.00 179 GLN A O 1
ATOM 1505 N N . VAL A 1 180 ? -31.336 5.463 33.756 1.00 96.75 180 VAL A N 1
ATOM 1506 C CA . VAL A 1 180 ? -32.776 5.151 33.764 1.00 96.75 180 VAL A CA 1
ATOM 1507 C C . VAL A 1 180 ? -33.111 4.124 34.846 1.00 96.75 180 VAL A C 1
ATOM 1509 O O . VAL A 1 180 ? -34.114 4.263 35.547 1.00 96.75 180 VAL A O 1
ATOM 1512 N N . LYS A 1 181 ? -32.257 3.111 35.034 1.00 97.12 181 LYS A N 1
ATOM 1513 C CA . LYS A 1 181 ? -32.430 2.116 36.098 1.00 97.12 181 LYS A CA 1
ATOM 1514 C C . LYS A 1 181 ? -32.369 2.760 37.486 1.00 97.12 181 LYS A C 1
ATOM 1516 O O . LYS A 1 181 ? -33.252 2.503 38.300 1.00 97.12 181 LYS A O 1
ATOM 1521 N N . LEU A 1 182 ? -31.377 3.613 37.740 1.00 96.81 182 LEU A N 1
ATOM 1522 C CA . LEU A 1 182 ? -31.237 4.325 39.014 1.00 96.81 182 LEU A CA 1
ATOM 1523 C C . LEU A 1 182 ? -32.431 5.254 39.284 1.00 96.81 182 LEU A C 1
ATOM 1525 O O . LEU A 1 182 ? -32.929 5.306 40.406 1.00 96.81 182 LEU A O 1
ATOM 1529 N N . GLN A 1 183 ? -32.940 5.944 38.259 1.00 96.50 183 GLN A N 1
ATOM 1530 C CA . GLN A 1 183 ? -34.143 6.776 38.374 1.00 96.50 183 GLN A CA 1
ATOM 1531 C C . GLN A 1 183 ? -35.386 5.947 38.715 1.00 96.50 183 GLN A C 1
ATOM 1533 O O . GLN A 1 183 ? -36.177 6.340 39.572 1.00 96.50 183 GLN A O 1
ATOM 1538 N N . PHE A 1 184 ? -35.547 4.786 38.080 1.00 96.44 184 PHE A N 1
ATOM 1539 C CA . PHE A 1 184 ? -36.645 3.870 38.374 1.00 96.44 184 PHE A CA 1
ATOM 1540 C C . PHE A 1 184 ? -36.569 3.313 39.804 1.00 96.44 184 PHE A C 1
ATOM 1542 O O . PHE A 1 184 ? -37.581 3.267 40.502 1.00 96.44 184 PHE A O 1
ATOM 1549 N N . GLU A 1 185 ? -35.377 2.926 40.267 1.00 96.50 185 GLU A N 1
ATOM 1550 C CA . GLU A 1 185 ? -35.164 2.472 41.647 1.00 96.50 185 GLU A CA 1
ATOM 1551 C C . GLU A 1 185 ? -35.470 3.582 42.666 1.00 96.50 185 GLU A C 1
ATOM 1553 O O . GLU A 1 185 ? -36.139 3.322 43.668 1.00 96.50 185 GLU A O 1
ATOM 1558 N N . ALA A 1 186 ? -35.073 4.827 42.383 1.00 96.25 186 ALA A N 1
ATOM 1559 C CA . ALA A 1 186 ? -35.401 5.979 43.219 1.00 96.25 186 ALA A CA 1
ATOM 1560 C C . ALA A 1 186 ? -36.918 6.228 43.294 1.00 96.25 186 ALA A C 1
ATOM 1562 O O . ALA A 1 186 ? -37.454 6.374 44.392 1.00 96.25 186 ALA A O 1
ATOM 1563 N N . LEU A 1 187 ? -37.624 6.195 42.156 1.00 96.31 187 LEU A N 1
ATOM 1564 C CA . LEU A 1 187 ? -39.089 6.313 42.095 1.00 96.31 187 LEU A CA 1
ATOM 1565 C C . LEU A 1 187 ? -39.785 5.211 42.900 1.00 96.31 187 LEU A C 1
ATOM 1567 O O . LEU A 1 187 ? -40.725 5.484 43.639 1.00 96.31 187 LEU A O 1
ATOM 1571 N N . LYS A 1 188 ? -39.292 3.972 42.807 1.00 94.62 188 LYS A N 1
ATOM 1572 C CA . LYS A 1 188 ? -39.823 2.846 43.581 1.00 94.62 188 LYS A CA 1
ATOM 1573 C C . LYS A 1 188 ? -39.622 3.022 45.088 1.00 94.62 188 LYS A C 1
ATOM 1575 O O . LYS A 1 188 ? -40.442 2.537 45.848 1.00 94.62 188 LYS A O 1
ATOM 1580 N N . SER A 1 189 ? -38.550 3.684 45.523 1.00 93.25 189 SER A N 1
ATOM 1581 C CA . SER A 1 189 ? -38.303 3.930 46.953 1.00 93.25 189 SER A CA 1
ATOM 1582 C C . SER A 1 189 ? -39.200 5.016 47.563 1.00 93.25 189 SER A C 1
ATOM 1584 O O . SER A 1 189 ? -39.295 5.105 48.784 1.00 93.25 189 SER A O 1
ATOM 1586 N N . GLN A 1 190 ? -39.822 5.850 46.724 1.00 89.69 190 GLN A N 1
ATOM 1587 C CA . GLN A 1 190 ? -40.710 6.941 47.141 1.00 89.69 190 GLN A CA 1
ATOM 1588 C C . GLN A 1 190 ? -42.189 6.529 47.233 1.00 89.69 190 GLN A C 1
ATOM 1590 O O . GLN A 1 190 ? -42.978 7.278 47.809 1.00 89.69 190 GLN A O 1
ATOM 1595 N N . LEU A 1 191 ? -42.558 5.383 46.653 1.00 77.31 191 LEU A N 1
ATOM 1596 C CA . LEU A 1 191 ? -43.901 4.791 46.679 1.00 77.31 191 LEU A CA 1
ATOM 1597 C C . LEU A 1 191 ? -43.996 3.714 47.762 1.00 77.31 191 LEU A C 1
ATOM 1599 O O . LEU A 1 191 ? -45.051 3.668 48.429 1.00 77.31 191 LEU A O 1
#

Radius of gyration: 25.19 Å; chains: 1; bounding box: 68×41×74 Å